Protein AF-A0A2E1ESQ3-F1 (afdb_monomer_lite)

Secondary structure (DSSP, 8-state):
--STT-EEEESS-SSHHHHHHHHHHHHTT-EEEEEES-HHHHHT--SSEEEE--SS-HHHHHHHHHHHHS-TTSTTTT----EEEEETTTEEEEEEPPSSTTSPPEEEEEETTT--EEES------GGG--EEEEEE-SEEEEEEEEEEEEEE-SS-EEEEEEEEEEEEEEEEEEEEEEETT-GGG-EEEEEEEEEEEEEEEEEEEETTT-PPEE-SEEEEEEEEEEEEEPPHHHHTSHHHHHHHHHHT--SSEEEEEEEEEEEEEEETTEEEEEEEEE-SSEEEEEEEEEEEEE-SS-EEEEEEEEEEEEEEE-HHHHHHHHHHT-

Sequence (327 aa):
MHLKDKKVFITAAGQGIGRAIAERFVREGALVTATDINPDTLSTLKGSSNRILDVTDKKSLEDLISKKYINLSAYPFNNNRLSFSISSYGKIKVAAPSRSKSKSSQVIYYDTKTKDISGDYISKSDIDTIDWKYSINAQEISQTFSSDATLSYGHDSSSFKFLQKKGRFKISGISLEAIPESNINDLAQFRLNDLVLETSNINLFGFIKDSIPKIDHGRGHFSLRNLEVNIPTSLSSDIEINYFLEQLGIWNGVLKIRLIDFEINLLSSRLGEIRVRIQTPFLSISLDGDISLAQNSKNSKIMFQQTDVKIKPISLGVGTMIRKWEK

Radius of gyration: 28.56 Å; chains: 1; bounding box: 62×55×72 Å

Foldseek 3Di:
DQAAAAEEEFEPCLDDPSVVVQQVNLVVRYAYQYEYCDPVSQVPRPSYNYDYDDPVPPVRVCVVCCPPVPPCCDPPNVQPDQDWDADPQQKIKTFADDPDPPDDTWIWIARPPVRDIDTRDDPPPPPVPFDKDKDKDWPDWDKDWDKDKDWADDPVWIKIKIWTAKIKTKTAWIKIWIDTPVPPLFIWIWTWGMWMKIKHGWIWMDIPPQFDTQTFWMKIKIKTAWTKTAHGPVRCVDPVNVVVCVLQVNPRRIWIWGMWIWIWTRPTSFKTWIWTWTDGPAKIKIKTFMWTWDGDRHDIDIDTDPIDIDIPDHHPSRVVVVVVVVD

pLDDT: mean 80.76, std 15.09, range [41.41, 98.44]

Structure (mmCIF, N/CA/C/O backbone):
data_AF-A0A2E1ESQ3-F1
#
_entry.id   AF-A0A2E1ESQ3-F1
#
loop_
_atom_site.group_PDB
_atom_site.id
_atom_site.type_symbol
_atom_site.label_atom_id
_atom_site.label_alt_id
_atom_site.label_comp_id
_atom_site.label_asym_id
_atom_site.label_entity_id
_atom_site.label_seq_id
_atom_site.pdbx_PDB_ins_code
_atom_site.Cartn_x
_atom_site.Cartn_y
_atom_site.Cartn_z
_atom_site.occupancy
_atom_site.B_iso_or_equiv
_atom_site.auth_seq_id
_atom_site.auth_comp_id
_atom_site.auth_asym_id
_atom_site.auth_atom_id
_atom_site.pdbx_PDB_model_num
ATOM 1 N N . MET A 1 1 ? -24.708 11.959 -24.628 1.00 56.81 1 MET A N 1
ATOM 2 C CA . MET A 1 1 ? -24.099 12.773 -23.554 1.00 56.81 1 MET A CA 1
ATOM 3 C C . MET A 1 1 ? -23.348 11.847 -22.620 1.00 56.81 1 MET A C 1
ATOM 5 O O . MET A 1 1 ? -23.988 11.106 -21.882 1.00 56.81 1 MET A O 1
ATOM 9 N N . HIS A 1 2 ? -22.017 11.840 -22.694 1.00 74.31 2 HIS A N 1
ATOM 10 C CA . HIS A 1 2 ? -21.186 10.911 -21.916 1.00 74.31 2 HIS A CA 1
ATOM 11 C C . HIS A 1 2 ? -20.808 11.429 -20.517 1.00 74.31 2 HIS A C 1
ATOM 13 O O . HIS A 1 2 ? -20.347 10.646 -19.690 1.00 74.31 2 HIS A O 1
ATOM 19 N N . LEU A 1 3 ? -21.012 12.721 -20.228 1.00 82.69 3 LEU A N 1
ATOM 20 C CA . LEU A 1 3 ? -20.547 13.372 -18.993 1.00 82.69 3 LEU A CA 1
ATOM 21 C C . LEU A 1 3 ? -21.669 14.044 -18.192 1.00 82.69 3 LEU A C 1
ATOM 23 O O . LEU A 1 3 ? -21.408 14.955 -17.405 1.00 82.69 3 LEU A O 1
ATOM 27 N N . LYS A 1 4 ? -22.910 13.583 -18.370 1.00 87.50 4 LYS A N 1
ATOM 28 C CA . LYS A 1 4 ? -24.080 14.134 -17.681 1.00 87.50 4 LYS A CA 1
ATOM 29 C C . LYS A 1 4 ? -23.857 14.186 -16.160 1.00 87.50 4 LYS A C 1
ATOM 31 O O . LYS A 1 4 ? -23.440 13.196 -15.558 1.00 87.50 4 LYS A O 1
ATOM 36 N N . ASP A 1 5 ? -24.090 15.360 -15.571 1.00 81.31 5 ASP A N 1
ATOM 37 C CA . ASP A 1 5 ? -23.980 15.665 -14.133 1.00 81.31 5 ASP A CA 1
ATOM 38 C C . ASP A 1 5 ? -22.570 15.506 -13.523 1.00 81.31 5 ASP A C 1
ATOM 40 O O . ASP A 1 5 ? -22.374 15.658 -12.312 1.00 81.31 5 ASP A O 1
ATOM 44 N N . LYS A 1 6 ? -21.541 15.252 -14.343 1.00 79.56 6 LYS A N 1
ATOM 45 C CA . LYS A 1 6 ? -20.153 15.189 -13.870 1.00 79.56 6 LYS A CA 1
ATOM 46 C C . LYS A 1 6 ? -19.603 16.599 -13.681 1.00 79.56 6 LYS A C 1
ATOM 48 O O . LYS A 1 6 ? -19.672 17.437 -14.576 1.00 79.56 6 LYS A O 1
ATOM 53 N N . LYS A 1 7 ? -19.039 16.869 -12.503 1.00 86.00 7 LYS A N 1
ATOM 54 C CA . LYS A 1 7 ? -18.419 18.159 -12.171 1.00 86.00 7 LYS A CA 1
ATOM 55 C C . LYS A 1 7 ? -16.994 18.201 -12.698 1.00 86.00 7 LYS A C 1
ATOM 57 O O . LYS A 1 7 ? -16.181 17.356 -12.335 1.00 86.00 7 LYS A O 1
ATOM 62 N N . VAL A 1 8 ? -16.687 19.209 -13.504 1.00 83.31 8 VAL A N 1
ATOM 63 C CA . VAL A 1 8 ? -15.384 19.336 -14.165 1.00 83.31 8 VAL A CA 1
ATOM 64 C C . VAL A 1 8 ? -14.815 20.720 -13.881 1.00 83.31 8 VAL A C 1
ATOM 66 O O . VAL A 1 8 ? -15.553 21.703 -13.801 1.00 83.31 8 VAL A O 1
ATOM 69 N N . PHE A 1 9 ? -13.515 20.785 -13.625 1.00 88.69 9 PHE A N 1
ATOM 70 C CA . PHE A 1 9 ? -12.784 22.014 -13.338 1.00 88.69 9 PHE A CA 1
ATOM 71 C C . PHE A 1 9 ? -11.661 22.145 -14.356 1.00 88.69 9 PHE A C 1
ATOM 73 O O . PHE A 1 9 ? -10.902 21.198 -14.550 1.00 88.69 9 PHE A O 1
ATOM 80 N N . ILE A 1 10 ? -11.614 23.280 -15.046 1.00 87.81 10 ILE A N 1
ATOM 81 C CA . ILE A 1 10 ? -10.715 23.506 -16.175 1.00 87.81 10 ILE A CA 1
ATOM 82 C C . ILE A 1 10 ? -10.024 24.840 -15.956 1.00 87.81 10 ILE A C 1
ATOM 84 O O . ILE A 1 10 ? -10.693 25.865 -15.842 1.00 87.81 10 ILE A O 1
ATOM 88 N N . THR A 1 11 ? -8.697 24.804 -15.910 1.00 90.12 11 THR A N 1
ATOM 89 C CA . THR A 1 11 ? -7.834 25.983 -15.849 1.00 90.12 11 THR A CA 1
ATOM 90 C C . THR A 1 11 ? -7.443 26.442 -17.254 1.00 90.12 11 THR A C 1
ATOM 92 O O . THR A 1 11 ? -7.554 25.676 -18.214 1.00 90.12 11 THR A O 1
ATOM 95 N N . ALA A 1 12 ? -6.995 27.695 -17.379 1.00 89.75 12 ALA A N 1
ATOM 96 C CA . ALA A 1 12 ? -6.658 28.333 -18.656 1.00 89.75 12 ALA A CA 1
ATOM 97 C C . ALA A 1 12 ? -7.787 28.218 -19.708 1.00 89.75 12 ALA A C 1
ATOM 99 O O . ALA A 1 12 ? -7.562 27.902 -20.878 1.00 89.75 12 ALA A O 1
ATOM 100 N N . ALA A 1 13 ? -9.036 28.393 -19.268 1.00 93.25 13 ALA A N 1
ATOM 101 C CA . ALA A 1 13 ? -10.226 28.142 -20.074 1.00 93.25 13 ALA A CA 1
ATOM 102 C C . ALA A 1 13 ? -10.680 29.338 -20.932 1.00 93.25 13 ALA A C 1
ATOM 104 O O . ALA A 1 13 ? -11.660 29.221 -21.669 1.00 93.25 13 ALA A O 1
ATOM 105 N N . GLY A 1 14 ? -9.998 30.483 -20.855 1.00 87.94 14 GLY A N 1
ATOM 106 C CA . GLY A 1 14 ? -10.348 31.687 -21.608 1.00 87.94 14 GLY A CA 1
ATOM 107 C C . GLY A 1 14 ? -10.072 31.552 -23.106 1.00 87.94 14 GLY A C 1
ATOM 108 O O . GLY A 1 14 ? -10.816 32.090 -23.931 1.00 87.94 14 GLY A O 1
ATOM 109 N N . GLN A 1 15 ? -9.048 30.780 -23.484 1.00 89.56 15 GLN A N 1
ATOM 110 C CA . GLN A 1 15 ? -8.618 30.642 -24.878 1.00 89.56 15 GLN A CA 1
ATOM 111 C C . GLN A 1 15 ? -7.934 29.303 -25.192 1.00 89.56 15 GLN A C 1
ATOM 113 O O . GLN A 1 15 ? -7.576 28.527 -24.307 1.00 89.56 15 GLN A O 1
ATOM 118 N N . GLY A 1 16 ? -7.758 29.029 -26.487 1.00 91.12 16 GLY A N 1
ATOM 119 C CA . GLY A 1 16 ? -6.994 27.883 -26.977 1.00 91.12 16 GLY A CA 1
ATOM 120 C C . GLY A 1 16 ? -7.536 26.529 -26.510 1.00 91.12 16 GLY A C 1
ATOM 121 O O . GLY A 1 16 ? -8.737 26.261 -26.573 1.00 91.12 16 GLY A O 1
ATOM 122 N N . ILE A 1 17 ? -6.628 25.660 -26.060 1.00 86.19 17 ILE A N 1
ATOM 123 C CA . ILE A 1 17 ? -6.935 24.264 -25.719 1.00 86.19 17 ILE A CA 1
ATOM 124 C C . ILE A 1 17 ? -7.883 24.177 -24.519 1.00 86.19 17 ILE A C 1
ATOM 126 O O . ILE A 1 17 ? -8.869 23.444 -24.581 1.00 86.19 17 ILE A O 1
ATOM 130 N N . GLY A 1 18 ? -7.630 24.940 -23.450 1.00 86.88 18 GLY A N 1
ATOM 131 C CA . GLY A 1 18 ? -8.476 24.914 -22.254 1.00 86.88 18 GLY A CA 1
ATOM 132 C C . GLY A 1 18 ? -9.917 25.316 -22.569 1.00 86.88 18 GLY A C 1
ATOM 133 O O . GLY A 1 18 ? -10.858 24.653 -22.128 1.00 86.88 18 GLY A O 1
ATOM 134 N N . ARG A 1 19 ? -10.101 26.321 -23.435 1.00 92.50 19 ARG A N 1
ATOM 135 C CA . ARG A 1 19 ? -11.425 26.725 -23.920 1.00 92.50 19 ARG A CA 1
ATOM 136 C C . ARG A 1 19 ? -12.115 25.631 -24.732 1.00 92.50 19 ARG A C 1
ATOM 138 O O . ARG A 1 19 ? -13.269 25.308 -24.461 1.00 92.50 19 ARG A O 1
ATOM 145 N N . ALA A 1 20 ? -11.417 25.033 -25.698 1.00 92.44 20 ALA A N 1
ATOM 146 C CA . ALA A 1 20 ? -11.980 23.976 -26.540 1.00 92.44 20 ALA A CA 1
ATOM 147 C C . ALA A 1 20 ? -12.436 22.761 -25.711 1.00 92.44 20 ALA A C 1
ATOM 149 O O . ALA A 1 20 ? -13.491 22.177 -25.974 1.00 92.44 20 ALA A O 1
ATOM 150 N N . ILE A 1 21 ? -11.671 22.414 -24.671 1.00 91.31 21 ILE A N 1
ATOM 151 C CA . ILE A 1 21 ? -12.035 21.369 -23.710 1.00 91.31 21 ILE A CA 1
ATOM 152 C C . ILE A 1 21 ? -13.275 21.798 -22.921 1.00 91.31 21 ILE A C 1
ATOM 154 O O . ILE A 1 21 ? -14.231 21.030 -22.841 1.00 91.31 21 ILE A O 1
ATOM 158 N N . ALA A 1 22 ? -13.314 23.021 -22.392 1.00 92.75 22 ALA A N 1
ATOM 159 C CA . ALA A 1 22 ? -14.462 23.502 -21.631 1.00 92.75 22 ALA A CA 1
ATOM 160 C C . ALA A 1 22 ? -15.758 23.480 -22.450 1.00 92.75 22 ALA A C 1
ATOM 162 O O . ALA A 1 22 ? -16.756 22.914 -22.003 1.00 92.75 22 ALA A O 1
ATOM 163 N N . GLU A 1 23 ? -15.724 23.980 -23.684 1.00 94.12 23 GLU A N 1
ATOM 164 C CA . GLU A 1 23 ? -16.867 23.940 -24.598 1.00 94.12 23 GLU A CA 1
ATOM 165 C C . GLU A 1 23 ? -17.309 22.508 -24.906 1.00 94.12 23 GLU A C 1
ATOM 167 O O . GLU A 1 23 ? -18.507 22.213 -24.916 1.00 94.12 23 GLU A O 1
ATOM 172 N N . ARG A 1 24 ? -16.360 21.591 -25.135 1.00 93.12 24 ARG A N 1
ATOM 173 C CA . ARG A 1 24 ? -16.693 20.191 -25.409 1.00 93.12 24 ARG A CA 1
ATOM 174 C C . ARG A 1 24 ? -17.358 19.530 -24.207 1.00 93.12 24 ARG A C 1
ATOM 176 O O . ARG A 1 24 ? -18.347 18.826 -24.376 1.00 93.12 24 ARG A O 1
ATOM 183 N N . PHE A 1 25 ? -16.857 19.775 -23.004 1.00 90.88 25 PHE A N 1
ATOM 184 C CA . PHE A 1 25 ? -17.396 19.191 -21.781 1.00 90.88 25 PHE A CA 1
ATOM 185 C C . PHE A 1 25 ? -18.789 19.731 -21.439 1.00 90.88 25 PHE A C 1
ATOM 187 O O . PHE A 1 25 ? -19.654 18.954 -21.031 1.00 90.88 25 PHE A O 1
ATOM 194 N N . VAL A 1 26 ? -19.045 21.020 -21.692 1.00 93.38 26 VAL A N 1
ATOM 195 C CA . VAL A 1 26 ? -20.396 21.600 -21.612 1.00 93.38 26 VAL A CA 1
ATOM 196 C C . VAL A 1 26 ? -21.347 20.885 -22.580 1.00 93.38 26 VAL A C 1
ATOM 198 O O . VAL A 1 26 ? -22.424 20.454 -22.171 1.00 93.38 26 VAL A O 1
ATOM 201 N N . ARG A 1 27 ? -20.941 20.670 -23.843 1.00 93.19 27 ARG A N 1
ATOM 202 C CA . ARG A 1 27 ? -21.763 19.947 -24.842 1.00 93.19 27 ARG A CA 1
ATOM 203 C C . ARG A 1 27 ? -22.053 18.495 -24.443 1.00 93.19 27 ARG A C 1
ATOM 205 O O . ARG A 1 27 ? -23.114 17.972 -24.769 1.00 93.19 27 ARG A O 1
ATOM 212 N N . GLU A 1 28 ? -21.140 17.849 -23.722 1.00 91.69 28 GLU A N 1
ATOM 213 C CA . GLU A 1 28 ? -21.312 16.476 -23.223 1.00 91.69 28 GLU A CA 1
ATOM 214 C C . GLU A 1 28 ? -22.178 16.375 -21.950 1.00 91.69 28 GLU A C 1
ATOM 216 O O . GLU A 1 28 ? -22.453 15.259 -21.493 1.00 91.69 28 GLU A O 1
ATOM 221 N N . GLY A 1 29 ? -22.646 17.508 -21.408 1.00 87.31 29 GLY A N 1
ATOM 222 C CA . GLY A 1 29 ? -23.565 17.583 -20.266 1.00 87.31 29 GLY A CA 1
ATOM 223 C C . GLY A 1 29 ? -22.888 17.718 -18.901 1.00 87.31 29 GLY A C 1
ATOM 224 O O . GLY A 1 29 ? -23.537 17.493 -17.879 1.00 87.31 29 GLY A O 1
ATOM 225 N N . ALA A 1 30 ? -21.596 18.054 -18.871 1.00 89.88 30 ALA A N 1
ATOM 226 C CA . ALA A 1 30 ? -20.855 18.248 -17.631 1.00 89.88 30 ALA A CA 1
ATOM 227 C C . ALA A 1 30 ? -21.166 19.603 -16.975 1.00 89.88 30 ALA A C 1
ATOM 229 O O . ALA A 1 30 ? -21.387 20.615 -17.640 1.00 89.88 30 ALA A O 1
ATOM 230 N N . LEU A 1 31 ? -21.071 19.643 -15.647 1.00 90.69 31 LEU A N 1
ATOM 231 C CA . LEU A 1 31 ? -21.099 20.867 -14.848 1.00 90.69 31 LEU A CA 1
ATOM 232 C C . LEU A 1 31 ? -19.683 21.463 -14.791 1.00 90.69 31 LEU A C 1
ATOM 234 O O . LEU A 1 31 ? -18.901 21.188 -13.870 1.00 90.69 31 LEU A O 1
ATOM 238 N N . VAL A 1 32 ? -19.333 22.246 -15.811 1.00 91.00 32 VAL A N 1
ATOM 239 C CA . VAL A 1 32 ? -17.990 22.819 -15.986 1.00 91.00 32 VAL A CA 1
ATOM 240 C C . VAL A 1 32 ? -17.815 24.085 -15.145 1.00 91.00 32 VAL A C 1
ATOM 242 O O . VAL A 1 32 ? -18.637 24.991 -15.215 1.00 91.00 32 VAL A O 1
ATOM 245 N N . THR A 1 33 ? -16.719 24.184 -14.386 1.00 91.56 33 THR A N 1
ATOM 246 C CA . THR A 1 33 ? -16.166 25.470 -13.926 1.00 91.56 33 THR A CA 1
ATOM 247 C C . THR A 1 33 ? -14.912 25.750 -14.714 1.00 91.56 33 THR A C 1
ATOM 249 O O . THR A 1 33 ? -13.980 24.949 -14.693 1.00 91.56 33 THR A O 1
ATOM 252 N N . ALA A 1 34 ? -14.929 26.877 -15.400 1.00 91.38 34 ALA A N 1
ATOM 253 C CA . ALA A 1 34 ? -13.868 27.342 -16.260 1.00 91.38 34 ALA A CA 1
ATOM 254 C C . ALA A 1 34 ? -13.152 28.489 -15.551 1.00 91.38 34 ALA A C 1
ATOM 256 O O . ALA A 1 34 ? -13.807 29.415 -15.063 1.00 91.38 34 ALA A O 1
ATOM 257 N N . THR A 1 35 ? -11.828 28.409 -15.466 1.00 92.56 35 THR A N 1
ATOM 258 C CA . THR A 1 35 ? -11.015 29.430 -14.818 1.00 92.56 35 THR A CA 1
ATOM 259 C C . THR A 1 35 ? -9.896 29.922 -15.709 1.00 92.56 35 THR A C 1
ATOM 261 O O . THR A 1 35 ? -9.293 29.148 -16.450 1.00 92.56 35 THR A O 1
ATOM 264 N N . ASP A 1 36 ? -9.609 31.213 -15.627 1.00 89.56 36 ASP A N 1
ATOM 265 C CA . ASP A 1 36 ? -8.523 31.869 -16.350 1.00 89.56 36 ASP A CA 1
ATOM 266 C C . ASP A 1 36 ? -8.109 33.139 -15.600 1.00 89.56 36 ASP A C 1
ATOM 268 O O . ASP A 1 36 ? -8.880 33.653 -14.785 1.00 89.56 36 ASP A O 1
ATOM 272 N N . ILE A 1 37 ? -6.915 33.650 -15.878 1.00 91.50 37 ILE A N 1
ATOM 273 C CA . ILE A 1 37 ? -6.465 34.938 -15.352 1.00 91.50 37 ILE A CA 1
ATOM 274 C C . ILE A 1 37 ? -7.116 36.100 -16.114 1.00 91.50 37 ILE A C 1
ATOM 276 O O . ILE A 1 37 ? -7.316 37.168 -15.543 1.00 91.50 37 ILE A O 1
ATOM 280 N N . ASN A 1 38 ? -7.485 35.889 -17.386 1.00 89.88 38 ASN A N 1
ATOM 281 C CA . ASN A 1 38 ? -8.099 36.913 -18.223 1.00 89.88 38 ASN A CA 1
ATOM 282 C C . ASN A 1 38 ? -9.645 36.843 -18.164 1.00 89.88 38 ASN A C 1
ATOM 284 O O . ASN A 1 38 ? -10.243 35.908 -18.711 1.00 89.88 38 ASN A O 1
ATOM 288 N N . PRO A 1 39 ? -10.319 37.823 -17.531 1.00 88.19 39 PRO A N 1
ATOM 289 C CA . PRO A 1 39 ? -11.776 37.829 -17.408 1.00 88.19 39 PRO A CA 1
ATOM 290 C C . PRO A 1 39 ? -12.499 38.021 -18.742 1.00 88.19 39 PRO A C 1
ATOM 292 O O . PRO A 1 39 ? -13.576 37.452 -18.936 1.00 88.19 39 PRO A O 1
ATOM 295 N N . ASP A 1 40 ? -11.917 38.783 -19.667 1.00 89.38 40 ASP A N 1
ATOM 296 C CA . ASP A 1 40 ? -12.576 39.167 -20.915 1.00 89.38 40 ASP A CA 1
ATOM 297 C C . ASP A 1 40 ? -12.742 37.954 -21.824 1.00 89.38 40 ASP A C 1
ATOM 299 O O . ASP A 1 40 ? -13.838 37.668 -22.311 1.00 89.38 40 ASP A O 1
ATOM 303 N N . THR A 1 41 ? -11.680 37.163 -21.981 1.00 88.81 41 THR A N 1
ATOM 304 C CA . THR A 1 41 ? -11.717 35.946 -22.800 1.00 88.81 41 THR A CA 1
ATOM 305 C C . THR A 1 41 ? -12.609 34.880 -22.169 1.00 88.81 41 THR A C 1
ATOM 307 O O . THR A 1 41 ? -13.395 34.239 -22.872 1.00 88.81 41 THR A O 1
ATOM 310 N N . LEU A 1 42 ? -12.572 34.745 -20.842 1.00 89.19 42 LEU A N 1
ATOM 311 C CA . LEU A 1 42 ? -13.378 33.786 -20.094 1.00 89.19 42 LEU A CA 1
ATOM 312 C C . LEU A 1 42 ? -14.879 34.115 -20.125 1.00 89.19 42 LEU A C 1
ATOM 314 O O . LEU A 1 42 ? -15.699 33.205 -20.227 1.00 89.19 42 LEU A O 1
ATOM 318 N N . SER A 1 43 ? -15.255 35.397 -20.089 1.00 88.44 43 SER A N 1
ATOM 319 C CA . SER A 1 43 ? -16.660 35.841 -20.098 1.00 88.44 43 SER A CA 1
ATOM 320 C C . SER A 1 43 ? -17.444 35.362 -21.327 1.00 88.44 43 SER A C 1
ATOM 322 O O . SER A 1 43 ? -18.653 35.142 -21.264 1.00 88.44 43 SER A O 1
ATOM 324 N N . THR A 1 44 ? -16.744 35.137 -22.440 1.00 89.50 44 THR A N 1
ATOM 325 C CA . THR A 1 44 ? -17.342 34.701 -23.707 1.00 89.50 44 THR A CA 1
ATOM 326 C C . THR A 1 44 ? -17.669 33.200 -23.753 1.00 89.50 44 THR A C 1
ATOM 328 O O . THR A 1 44 ? -18.322 32.748 -24.696 1.00 89.50 44 THR A O 1
ATOM 331 N N . LEU A 1 45 ? -17.245 32.414 -22.756 1.00 89.81 45 LEU A N 1
ATOM 332 C CA . LEU A 1 45 ? -17.542 30.985 -22.647 1.00 89.81 45 LEU A CA 1
ATOM 333 C C . LEU A 1 45 ? -18.919 30.765 -21.995 1.00 89.81 45 LEU A C 1
ATOM 335 O O . LEU A 1 45 ? -19.136 31.126 -20.838 1.00 89.81 45 LEU A O 1
ATOM 339 N N . LYS A 1 46 ? -19.858 30.161 -22.736 1.00 88.44 46 LYS A N 1
ATOM 340 C CA . LYS A 1 46 ? -21.250 29.939 -22.299 1.00 88.44 46 LYS A CA 1
ATOM 341 C C . LYS A 1 46 ? -21.476 28.513 -21.788 1.00 88.44 46 LYS A C 1
ATOM 343 O O . LYS A 1 46 ? -20.876 27.565 -22.282 1.00 88.44 46 LYS A O 1
ATOM 348 N N . GLY A 1 47 ? -22.408 28.362 -20.844 1.00 85.38 47 GLY A N 1
ATOM 349 C CA . GLY A 1 47 ? -22.789 27.061 -20.278 1.00 85.38 47 GLY A CA 1
ATOM 350 C C . GLY A 1 47 ? -21.846 26.542 -19.187 1.00 85.38 47 GLY A C 1
ATOM 351 O O . GLY A 1 47 ? -21.958 25.385 -18.789 1.00 85.38 47 GLY A O 1
ATOM 352 N N . SER A 1 48 ? -20.947 27.392 -18.681 1.00 87.62 48 SER A N 1
ATOM 353 C CA . SER A 1 48 ? -19.999 27.077 -17.611 1.00 87.62 48 SER A CA 1
ATOM 354 C C . SER A 1 48 ? -20.030 28.074 -16.445 1.00 87.62 48 SER A C 1
ATOM 356 O O . SER A 1 48 ? -20.344 29.254 -16.571 1.00 87.62 48 SER A O 1
ATOM 358 N N . SER A 1 49 ? -19.650 27.550 -15.283 1.00 89.50 49 SER A N 1
ATOM 359 C CA . SER A 1 49 ? -19.122 28.205 -14.088 1.00 89.50 49 SER A CA 1
ATOM 360 C C . SER A 1 49 ? -17.885 29.082 -14.306 1.00 89.50 49 SER A C 1
ATOM 362 O O . SER A 1 49 ? -16.806 28.596 -13.986 1.00 89.50 49 SER A O 1
ATOM 364 N N . ASN A 1 50 ? -17.967 30.309 -14.819 1.00 90.44 50 ASN A N 1
ATOM 365 C CA . ASN A 1 50 ? -16.757 31.114 -15.076 1.00 90.44 50 ASN A CA 1
ATOM 366 C C . ASN A 1 50 ? -16.221 31.778 -13.794 1.00 90.44 50 ASN A C 1
ATOM 368 O O . ASN A 1 50 ? -16.992 32.399 -13.060 1.00 90.44 50 ASN A O 1
ATOM 372 N N . ARG A 1 51 ? -14.917 31.647 -13.506 1.00 88.12 51 ARG A N 1
ATOM 373 C CA . ARG A 1 51 ? -14.248 32.301 -12.364 1.00 88.12 51 ARG A CA 1
ATOM 374 C C . ARG A 1 51 ? -12.821 32.731 -12.697 1.00 88.12 51 ARG A C 1
ATOM 376 O O . ARG A 1 51 ? -12.066 31.949 -13.257 1.00 88.12 51 ARG A O 1
ATOM 383 N N . ILE A 1 52 ? -12.439 33.936 -12.290 1.00 88.94 52 ILE A N 1
ATOM 384 C CA . ILE A 1 52 ? -11.061 34.416 -12.445 1.00 88.94 52 ILE A CA 1
ATOM 385 C C . ILE A 1 52 ? -10.164 33.660 -11.461 1.00 88.94 52 ILE A C 1
ATOM 387 O O . ILE A 1 52 ? -10.519 33.529 -10.287 1.00 88.94 52 ILE A O 1
ATOM 391 N N . LEU A 1 53 ? -9.035 33.142 -11.938 1.00 87.81 53 LEU A N 1
ATOM 392 C CA . LEU A 1 53 ? -8.052 32.453 -11.110 1.00 87.81 53 LEU A CA 1
ATOM 393 C C . LEU A 1 53 ? -6.660 32.545 -11.732 1.00 87.81 53 LEU A C 1
ATOM 395 O O . LEU A 1 53 ? -6.461 32.105 -12.865 1.00 87.81 53 LEU A O 1
ATOM 399 N N . ASP A 1 54 ? -5.694 33.008 -10.943 1.00 87.19 54 ASP A N 1
ATOM 400 C CA . ASP A 1 54 ? -4.283 32.739 -11.195 1.00 87.19 54 ASP A CA 1
ATOM 401 C C . ASP A 1 54 ? -3.916 31.392 -10.558 1.00 87.19 54 ASP A C 1
ATOM 403 O O . ASP A 1 54 ? -4.089 31.184 -9.358 1.00 87.19 54 ASP A O 1
ATOM 407 N N . VAL A 1 55 ? -3.440 30.453 -11.373 1.00 85.12 55 VAL A N 1
ATOM 408 C CA . VAL A 1 55 ? -3.056 29.107 -10.919 1.00 85.12 55 VAL A CA 1
ATOM 409 C C . VAL A 1 55 ? -1.697 29.077 -10.221 1.00 85.12 55 VAL A C 1
ATOM 411 O O . VAL A 1 55 ? -1.366 28.068 -9.601 1.00 85.12 55 VAL A O 1
ATOM 414 N N . THR A 1 56 ? -0.911 30.152 -10.324 1.00 85.00 56 THR A N 1
ATOM 415 C CA . THR A 1 56 ? 0.372 30.288 -9.627 1.00 85.00 56 THR A CA 1
ATOM 416 C C . THR A 1 56 ? 0.194 30.747 -8.175 1.00 85.00 56 THR A C 1
ATOM 418 O O . THR A 1 56 ? 1.034 30.433 -7.329 1.00 85.00 56 THR A O 1
ATOM 421 N N . ASP A 1 57 ? -0.936 31.385 -7.841 1.00 86.44 57 ASP A N 1
ATOM 422 C CA . ASP A 1 57 ? -1.337 31.646 -6.457 1.00 86.44 57 ASP A CA 1
ATOM 423 C C . ASP A 1 57 ? -1.966 30.393 -5.829 1.00 86.44 57 ASP A C 1
ATOM 425 O O . ASP A 1 57 ? -3.172 30.128 -5.908 1.00 86.44 57 ASP A O 1
ATOM 429 N N . LYS A 1 58 ? -1.110 29.624 -5.152 1.00 77.25 58 LYS A N 1
ATOM 430 C CA . LYS A 1 58 ? -1.477 28.392 -4.450 1.00 77.25 58 LYS A CA 1
ATOM 431 C C . LYS A 1 58 ? -2.644 28.585 -3.472 1.00 77.25 58 LYS A C 1
ATOM 433 O O . LYS A 1 58 ? -3.504 27.712 -3.395 1.00 77.25 58 LYS A O 1
ATOM 438 N N . LYS A 1 59 ? -2.715 29.720 -2.765 1.00 74.38 59 LYS A N 1
ATOM 439 C CA . LYS A 1 59 ? -3.759 29.971 -1.761 1.00 74.38 59 LYS A CA 1
ATOM 440 C C . LYS A 1 59 ? -5.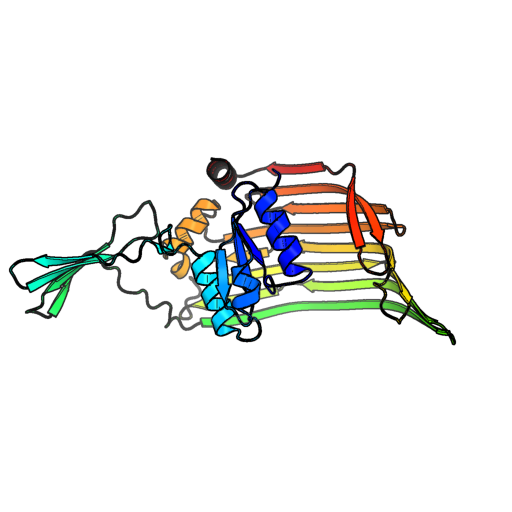117 30.185 -2.426 1.00 74.38 59 LYS A C 1
ATOM 442 O O . LYS A 1 59 ? -6.108 29.590 -2.010 1.00 74.38 59 LYS A O 1
ATOM 447 N N . SER A 1 60 ? -5.153 30.976 -3.497 1.00 75.19 60 SER A N 1
ATOM 448 C CA . SER A 1 60 ? -6.374 31.211 -4.278 1.00 75.19 60 SER A CA 1
ATOM 449 C C . SER A 1 60 ? -6.868 29.942 -4.986 1.00 75.19 60 SER A C 1
ATOM 451 O O . SER A 1 60 ? -8.077 29.701 -5.044 1.00 75.19 60 SER A O 1
ATOM 453 N N . LEU A 1 61 ? -5.954 29.094 -5.474 1.00 76.75 61 LEU A N 1
ATOM 454 C CA . LEU A 1 61 ? -6.281 27.796 -6.075 1.00 76.75 61 LEU A CA 1
ATOM 455 C C . LEU A 1 61 ? -6.884 26.823 -5.046 1.00 76.75 61 LEU A C 1
ATOM 457 O O . LEU A 1 61 ? -7.933 26.226 -5.306 1.00 76.75 61 LEU A O 1
ATOM 461 N N . GLU A 1 62 ? -6.264 26.688 -3.871 1.00 74.69 62 GLU A N 1
ATOM 462 C CA . GLU A 1 62 ? -6.743 25.824 -2.782 1.00 74.69 62 GLU A CA 1
ATOM 463 C C . GLU A 1 62 ? -8.111 26.278 -2.240 1.00 74.69 62 GLU A C 1
ATOM 465 O O . GLU A 1 62 ? -9.017 25.453 -2.071 1.00 74.69 62 GLU A O 1
ATOM 470 N N . ASP A 1 63 ? -8.321 27.585 -2.059 1.00 76.38 63 ASP A N 1
ATOM 471 C CA . ASP A 1 63 ? -9.604 28.166 -1.641 1.00 76.38 63 ASP A CA 1
ATOM 472 C C . ASP A 1 63 ? -10.727 27.908 -2.658 1.00 76.38 63 ASP A C 1
ATOM 474 O O . ASP A 1 63 ? -11.883 27.666 -2.294 1.00 76.38 63 ASP A O 1
ATOM 478 N N . LEU A 1 64 ? -10.411 27.957 -3.953 1.00 74.50 64 LEU A N 1
ATOM 479 C CA . LEU A 1 64 ? -11.396 27.750 -5.009 1.00 74.50 64 LEU A CA 1
ATOM 480 C C . LEU A 1 64 ? -11.788 26.274 -5.152 1.00 74.50 64 LEU A C 1
ATOM 482 O O . LEU A 1 64 ? -12.972 25.960 -5.327 1.00 74.50 64 LEU A O 1
ATOM 486 N N . ILE A 1 65 ? -10.800 25.377 -5.078 1.00 69.56 65 ILE A N 1
ATOM 487 C CA . ILE A 1 65 ? -11.003 23.927 -5.135 1.00 69.56 65 ILE A CA 1
ATOM 488 C C . ILE A 1 65 ? -11.788 23.474 -3.901 1.00 69.56 65 ILE A C 1
ATOM 490 O O . ILE A 1 65 ? -12.808 22.794 -4.046 1.00 69.56 65 ILE A O 1
ATOM 494 N N . SER A 1 66 ? -11.385 23.906 -2.702 1.00 64.12 66 SER A N 1
ATOM 495 C CA . SER A 1 66 ? -12.071 23.559 -1.453 1.00 64.12 66 SER A CA 1
ATOM 496 C C . SER A 1 66 ? -13.538 24.002 -1.472 1.00 64.12 66 SER A C 1
ATOM 498 O O . SER A 1 66 ? -14.419 23.161 -1.311 1.00 64.12 66 SER A O 1
ATOM 500 N N . LYS A 1 67 ? -13.846 25.263 -1.808 1.00 67.00 67 LYS A N 1
ATOM 501 C CA . LYS A 1 67 ? -15.233 25.776 -1.866 1.00 67.00 67 LYS A CA 1
ATOM 502 C C . LYS A 1 67 ? -16.129 25.084 -2.903 1.00 67.00 67 LYS A C 1
ATOM 504 O O . LYS A 1 67 ? -17.351 25.128 -2.766 1.00 67.00 67 LYS A O 1
ATOM 509 N N . LYS A 1 68 ? -15.571 24.498 -3.973 1.00 64.88 68 LYS A N 1
ATOM 510 C CA . LYS A 1 68 ? -16.359 23.861 -5.051 1.00 64.88 68 LYS A CA 1
ATOM 511 C C . LYS A 1 68 ? -16.544 22.350 -4.849 1.00 64.88 68 LYS A C 1
ATOM 513 O O . LYS A 1 68 ? -17.604 21.815 -5.187 1.00 64.88 68 LYS A O 1
ATOM 518 N N . TYR A 1 69 ? -15.520 21.661 -4.346 1.00 52.97 69 TYR A N 1
ATOM 519 C CA . TYR A 1 69 ? -15.529 20.204 -4.175 1.00 52.97 69 TYR A CA 1
ATOM 520 C C . TYR A 1 69 ? -15.955 19.767 -2.775 1.00 52.97 69 TYR A C 1
ATOM 522 O O . TYR A 1 69 ? -16.514 18.680 -2.626 1.00 52.97 69 TYR A O 1
ATOM 530 N N . ILE A 1 70 ? -15.781 20.630 -1.775 1.00 46.41 70 ILE A N 1
ATOM 531 C CA . ILE A 1 70 ? -16.282 20.415 -0.424 1.00 46.41 70 ILE A CA 1
ATOM 532 C C . ILE A 1 70 ? -17.594 21.186 -0.303 1.00 46.41 70 ILE A C 1
ATOM 534 O O . ILE A 1 70 ? -17.620 22.409 -0.179 1.00 46.41 70 ILE A O 1
ATOM 538 N N . ASN A 1 71 ? -18.714 20.465 -0.361 1.00 56.44 71 ASN A N 1
ATOM 539 C CA . ASN A 1 71 ? -19.998 21.049 -0.002 1.00 56.44 71 ASN A CA 1
ATOM 540 C C . ASN A 1 71 ? -20.040 21.189 1.522 1.00 56.44 71 ASN A C 1
ATOM 542 O O . ASN A 1 71 ? -20.402 20.244 2.220 1.00 56.44 71 ASN A O 1
ATOM 546 N N . LEU A 1 72 ? -19.693 22.375 2.023 1.00 48.19 72 LEU A N 1
ATOM 547 C CA . LEU A 1 72 ? -19.789 22.706 3.447 1.00 48.19 72 LEU A CA 1
ATOM 548 C C . LEU A 1 72 ? -21.231 22.602 3.984 1.00 48.19 72 LEU A C 1
ATOM 550 O O . LEU A 1 72 ? -21.443 22.594 5.187 1.00 48.19 72 LEU A O 1
ATOM 554 N N . SER A 1 73 ? -22.232 22.499 3.107 1.00 52.81 73 SER A N 1
ATOM 555 C CA . SER A 1 73 ? -23.641 22.260 3.439 1.00 52.81 73 SER A CA 1
ATOM 556 C C . SER A 1 73 ? -24.086 20.796 3.272 1.00 52.81 73 SER A C 1
ATOM 558 O O . SER A 1 73 ? -25.244 20.486 3.554 1.00 52.81 73 SER A O 1
ATOM 560 N N . ALA A 1 74 ? -23.173 19.864 2.960 1.00 49.41 74 ALA A N 1
ATOM 561 C CA . ALA A 1 74 ? -23.382 18.414 3.065 1.00 49.41 74 ALA A CA 1
ATOM 562 C C . ALA A 1 74 ? -22.648 17.801 4.273 1.00 49.41 74 ALA A C 1
ATOM 564 O O . ALA A 1 74 ? -21.622 18.306 4.721 1.00 49.41 74 ALA A O 1
ATOM 565 N N . TYR A 1 75 ? -23.168 16.694 4.804 1.00 44.50 75 TYR A N 1
ATOM 566 C CA . TYR A 1 75 ? -22.528 15.933 5.883 1.00 44.50 75 TYR A CA 1
ATOM 567 C C . TYR A 1 75 ? -21.145 15.408 5.434 1.00 44.50 75 TYR A C 1
ATOM 569 O O . TYR A 1 75 ? -21.041 14.941 4.297 1.00 44.50 75 TYR A O 1
ATOM 577 N N . PRO A 1 76 ? -20.090 15.444 6.277 1.00 43.25 76 PRO A N 1
ATOM 578 C CA . PRO A 1 76 ? -20.068 15.879 7.682 1.00 43.25 76 PRO A CA 1
ATOM 579 C C . PRO A 1 76 ? -19.864 17.394 7.897 1.00 43.25 76 PRO A C 1
ATOM 581 O O . PRO A 1 76 ? -19.931 17.858 9.030 1.00 43.25 76 PRO A O 1
ATOM 584 N N . PHE A 1 77 ? -19.648 18.183 6.842 1.00 47.09 77 PHE A N 1
ATOM 585 C CA . PHE A 1 77 ? -19.294 19.607 6.937 1.00 47.09 77 PHE A CA 1
ATOM 586 C C . PHE A 1 77 ? -20.471 20.539 7.275 1.00 47.09 77 PHE A C 1
ATOM 588 O O . PHE A 1 77 ? -20.267 21.637 7.786 1.00 47.09 77 PHE A O 1
ATOM 595 N N . ASN A 1 78 ? -21.705 20.085 7.047 1.00 54.75 78 ASN A N 1
ATOM 596 C CA . ASN A 1 78 ? -22.933 20.822 7.372 1.00 54.75 78 ASN A CA 1
ATOM 597 C C . ASN A 1 78 ? -23.376 20.708 8.823 1.00 54.75 78 ASN A C 1
ATOM 599 O O . ASN A 1 78 ? -24.382 21.303 9.215 1.00 54.75 78 ASN A O 1
ATOM 603 N N . ASN A 1 79 ? -22.623 19.942 9.605 1.00 54.75 79 ASN A N 1
ATOM 604 C CA . ASN A 1 79 ? -22.886 19.712 11.006 1.00 54.75 79 ASN A CA 1
ATOM 605 C C . ASN A 1 79 ? -21.971 20.572 11.888 1.00 54.75 79 ASN A C 1
ATOM 607 O O . ASN A 1 79 ? -21.382 20.086 12.844 1.00 54.75 79 ASN A O 1
ATOM 611 N N . ASN A 1 80 ? -21.881 21.870 11.579 1.00 52.25 80 ASN A N 1
ATOM 612 C CA . ASN A 1 80 ? -21.304 22.886 12.468 1.00 52.25 80 ASN A CA 1
ATOM 613 C C . ASN A 1 80 ? -22.400 23.599 13.274 1.00 52.25 80 ASN A C 1
ATOM 615 O O . ASN A 1 80 ? -22.444 24.825 13.353 1.00 52.25 80 ASN A O 1
ATOM 619 N N . ARG A 1 81 ? -23.331 22.844 13.861 1.00 51.69 81 ARG A N 1
ATOM 620 C CA . ARG A 1 81 ? -24.391 23.422 14.692 1.00 51.69 81 ARG A CA 1
ATOM 621 C C . ARG A 1 81 ? -24.137 23.121 16.158 1.00 51.69 81 ARG A C 1
ATOM 623 O O . ARG A 1 81 ? -24.791 22.267 16.741 1.00 51.69 81 ARG A O 1
ATOM 630 N N . LEU A 1 82 ? -23.223 23.887 16.753 1.00 47.22 82 LEU A N 1
ATOM 631 C CA . LEU A 1 82 ? -23.403 24.266 18.151 1.00 47.22 82 LEU A CA 1
ATOM 632 C C . LEU A 1 82 ? -24.685 25.105 18.197 1.00 47.22 82 LEU A C 1
ATOM 634 O O . LEU A 1 82 ? -24.698 26.243 17.728 1.00 47.22 82 LEU A O 1
ATOM 638 N N . SER A 1 83 ? -25.793 24.527 18.657 1.00 52.97 83 SER A N 1
ATOM 639 C CA . SER A 1 83 ? -27.017 25.302 18.873 1.00 52.97 83 SER A CA 1
ATOM 640 C C . SER A 1 83 ? -27.011 25.834 20.295 1.00 52.97 83 SER A C 1
ATOM 642 O O . SER A 1 83 ? -26.966 25.043 21.239 1.00 52.97 83 SER A O 1
ATOM 644 N N . PHE A 1 84 ? -27.083 27.154 20.436 1.00 47.84 84 PHE A N 1
ATOM 645 C CA . PHE A 1 84 ? -27.170 27.828 21.723 1.00 47.84 84 PHE A CA 1
ATOM 646 C C . PHE A 1 84 ? -28.614 28.257 21.960 1.00 47.84 84 PHE A C 1
ATOM 648 O O . PHE A 1 84 ? -29.219 28.906 21.108 1.00 47.84 84 PHE A O 1
ATOM 655 N N . SER A 1 85 ? -29.166 27.922 23.119 1.00 59.19 85 SER A N 1
ATOM 656 C CA . SER A 1 85 ? -30.427 28.495 23.585 1.00 59.19 85 SER A CA 1
ATOM 657 C C . SER A 1 85 ? -30.237 29.054 24.986 1.00 59.19 85 SER A C 1
ATOM 659 O O . SER A 1 85 ? -29.779 28.341 25.881 1.00 59.19 85 SER A O 1
ATOM 661 N N . ILE A 1 86 ? -30.600 30.320 25.172 1.00 51.81 86 ILE A N 1
ATOM 662 C CA . ILE A 1 86 ? -30.617 30.978 26.477 1.00 51.81 86 ILE A CA 1
ATOM 663 C C . ILE A 1 86 ? -31.996 30.751 27.090 1.00 51.81 86 ILE A C 1
ATOM 665 O O . ILE A 1 86 ? -33.011 31.090 26.487 1.00 51.81 86 ILE A O 1
ATOM 669 N N . SER A 1 87 ? -32.029 30.169 28.285 1.00 62.12 87 SER A N 1
ATOM 670 C CA . SER A 1 87 ? -33.249 30.093 29.094 1.00 62.12 87 SER A CA 1
ATOM 671 C C . SER A 1 87 ? -33.333 31.282 30.055 1.00 62.12 87 SER A C 1
ATOM 673 O O . SER A 1 87 ? -32.309 31.874 30.405 1.00 62.12 87 SER A O 1
ATOM 675 N N . SER A 1 88 ? -34.549 31.616 30.498 1.00 48.66 88 SER A N 1
ATOM 676 C CA . SER A 1 88 ? -34.931 32.859 31.196 1.00 48.66 88 SER A CA 1
ATOM 677 C C . SER A 1 88 ? -34.237 33.156 32.541 1.00 48.66 88 SER A C 1
ATOM 679 O O . SER A 1 88 ? -34.612 34.104 33.220 1.00 48.66 88 SER A O 1
ATOM 681 N N . TYR A 1 89 ? -33.215 32.391 32.933 1.00 61.50 89 TYR A N 1
ATOM 682 C CA . TYR A 1 89 ? -32.504 32.531 34.209 1.00 61.50 89 TYR A CA 1
ATOM 683 C C . TYR A 1 89 ? -30.973 32.592 34.082 1.00 61.50 89 TYR A C 1
ATOM 685 O O . TYR A 1 89 ? -30.280 32.460 35.088 1.00 61.50 89 TYR A O 1
ATOM 693 N N . GLY A 1 90 ? -30.430 32.807 32.878 1.00 61.75 90 GLY A N 1
ATOM 694 C CA . GLY A 1 90 ? -28.975 32.861 32.671 1.00 61.75 90 GLY A CA 1
ATOM 695 C C . GLY A 1 90 ? -28.325 31.483 32.520 1.00 61.75 90 GLY A C 1
ATOM 696 O O . GLY A 1 90 ? -27.125 31.336 32.707 1.00 61.75 90 GLY A O 1
ATOM 697 N N . LYS A 1 91 ? -29.101 30.453 32.164 1.00 68.44 91 LYS A N 1
ATOM 698 C CA . LYS A 1 91 ? -28.545 29.154 31.767 1.00 68.44 91 LYS A CA 1
ATOM 699 C C . LYS A 1 91 ? -28.463 29.073 30.250 1.00 68.44 91 LYS A C 1
ATOM 701 O O . LYS A 1 91 ? -29.493 29.144 29.568 1.00 68.44 91 LYS A O 1
ATOM 706 N N . ILE A 1 92 ? -27.246 28.920 29.741 1.00 70.50 92 ILE A N 1
ATOM 707 C CA . ILE A 1 92 ? -26.945 28.697 28.329 1.00 70.50 92 ILE A CA 1
ATOM 708 C C . ILE A 1 92 ? -26.936 27.191 28.096 1.00 70.50 92 ILE A C 1
ATOM 710 O O . ILE A 1 92 ? -26.119 26.478 28.668 1.00 70.50 92 ILE A O 1
ATOM 714 N N . LYS A 1 93 ? -27.839 26.703 27.251 1.00 73.81 93 LYS A N 1
ATOM 715 C CA . LYS A 1 93 ? -27.831 25.320 26.774 1.00 73.81 93 LYS A CA 1
ATOM 716 C C . LYS A 1 93 ? -27.135 25.273 25.419 1.00 73.81 93 LYS A C 1
ATOM 718 O O . LYS A 1 93 ? -27.518 26.008 24.511 1.00 73.81 93 LYS A O 1
ATOM 723 N N . VAL A 1 94 ? -26.152 24.396 25.283 1.00 66.06 94 VAL A N 1
ATOM 724 C CA . VAL A 1 94 ? -25.386 24.140 24.065 1.00 66.06 94 VAL A CA 1
ATOM 725 C C . VAL A 1 94 ? -25.615 22.694 23.660 1.00 66.06 94 VAL A C 1
ATOM 727 O O . VAL A 1 94 ? -25.350 21.799 24.451 1.00 66.06 94 VAL A O 1
ATOM 730 N N . ALA A 1 95 ? -26.095 22.440 22.447 1.00 65.62 95 ALA A N 1
ATOM 731 C CA . ALA A 1 95 ? -26.092 21.085 21.896 1.00 65.62 95 ALA A CA 1
ATOM 732 C C . ALA A 1 95 ? -24.897 20.931 20.949 1.00 65.62 95 ALA A C 1
ATOM 734 O O . ALA A 1 95 ? -24.798 21.666 19.965 1.00 65.62 95 ALA A O 1
ATOM 735 N N . ALA A 1 96 ? -23.990 20.006 21.261 1.00 60.34 96 ALA A N 1
ATOM 736 C CA . ALA A 1 96 ? -22.847 19.655 20.435 1.00 60.34 96 ALA A CA 1
ATOM 737 C C . ALA A 1 96 ? -23.208 18.487 19.494 1.00 60.34 96 ALA A C 1
ATOM 739 O O . ALA A 1 96 ? -23.803 17.489 19.925 1.00 60.34 96 ALA A O 1
ATOM 740 N N . PRO A 1 97 ? -22.873 18.587 18.199 1.00 54.84 97 PRO A N 1
ATOM 741 C CA . PRO A 1 97 ? -23.165 17.533 17.239 1.00 54.84 97 PRO A CA 1
ATOM 742 C C . PRO A 1 97 ? -22.294 16.294 17.492 1.00 54.84 97 PRO A C 1
ATOM 744 O O . PRO A 1 97 ? -21.099 16.410 17.747 1.00 54.84 97 PRO A O 1
ATOM 747 N N . SER A 1 98 ? -22.878 15.097 17.376 1.00 53.78 98 SER A N 1
ATOM 748 C CA . SER A 1 98 ? -22.120 13.839 17.373 1.00 53.78 98 SER A CA 1
ATOM 749 C C . SER A 1 98 ? -21.873 13.364 15.941 1.00 53.78 98 SER A C 1
ATOM 751 O O . SER A 1 98 ? -22.750 13.468 15.081 1.00 53.78 98 SER A O 1
ATOM 753 N N . ARG A 1 99 ? -20.678 12.824 15.678 1.00 49.22 99 ARG A N 1
ATOM 754 C CA . ARG A 1 99 ? -20.332 12.188 14.395 1.00 49.22 99 ARG A CA 1
ATOM 755 C C . ARG A 1 99 ? -20.864 10.755 14.278 1.00 49.22 99 ARG A C 1
ATOM 757 O O . ARG A 1 99 ? -20.974 10.252 13.162 1.00 49.22 99 ARG A O 1
ATOM 764 N N . SER A 1 100 ? -21.262 10.132 15.392 1.00 46.78 100 SER A N 1
ATOM 765 C CA . SER A 1 100 ? -21.873 8.799 15.415 1.00 46.78 100 SER A CA 1
ATOM 766 C C . SER A 1 100 ? -23.390 8.870 15.222 1.00 46.78 100 SER A C 1
ATOM 768 O O . SER A 1 100 ? -24.075 9.625 15.906 1.00 46.78 100 SER A O 1
ATOM 770 N N . LYS A 1 101 ? -23.939 8.018 14.343 1.00 45.53 101 LYS A N 1
ATOM 771 C CA . LYS A 1 101 ? -25.397 7.854 14.175 1.00 45.53 101 LYS A CA 1
ATOM 772 C C . LYS A 1 101 ? -26.086 7.207 15.390 1.00 45.53 101 LYS A C 1
ATOM 774 O O . LYS A 1 101 ? -27.309 7.264 15.451 1.00 45.53 101 LYS A O 1
ATOM 779 N N . SER A 1 102 ? -25.346 6.585 16.319 1.00 41.41 102 SER A N 1
ATOM 780 C CA . SER A 1 102 ? -25.913 5.921 17.510 1.00 41.41 102 SER A CA 1
ATOM 781 C C . SER A 1 102 ? -25.936 6.792 18.770 1.00 41.41 102 SER A C 1
ATOM 783 O O . SER A 1 102 ? -26.517 6.378 19.770 1.00 41.41 102 SER A O 1
ATOM 785 N N . LYS A 1 103 ? -25.339 7.993 18.743 1.00 50.25 103 LYS A N 1
ATOM 786 C CA . LYS A 1 103 ? -25.349 8.924 19.880 1.00 50.25 103 LYS A CA 1
ATOM 787 C C . LYS A 1 103 ? -26.330 10.070 19.660 1.00 50.25 103 LYS A C 1
ATOM 789 O O . LYS A 1 103 ? -26.341 10.696 18.601 1.00 50.25 103 LYS A O 1
ATOM 794 N N . SER A 1 104 ? -27.102 10.390 20.699 1.00 50.28 104 SER A N 1
ATOM 795 C CA . SER A 1 104 ? -27.800 11.671 20.794 1.00 50.28 104 SER A CA 1
ATOM 796 C C . SER A 1 104 ? -26.774 12.801 20.908 1.00 50.28 104 SER A C 1
ATOM 798 O O . SER A 1 104 ? -25.724 12.638 21.530 1.00 50.28 104 SER A O 1
ATOM 800 N N . SER A 1 105 ? -27.064 13.948 20.293 1.00 60.41 105 SER A N 1
ATOM 801 C CA . SER A 1 105 ? -26.289 15.186 20.452 1.00 60.41 105 SER A CA 1
ATOM 802 C C . SER A 1 105 ? -25.990 15.453 21.931 1.00 60.41 105 SER A C 1
ATOM 804 O O . SER A 1 105 ? -26.927 15.471 22.730 1.00 60.41 105 SER A O 1
ATOM 806 N N . GLN A 1 106 ? -24.720 15.660 22.290 1.00 63.91 106 GLN A N 1
ATOM 807 C CA . GLN A 1 106 ? -24.335 15.987 23.668 1.00 63.91 106 GLN A CA 1
ATOM 808 C C . GLN A 1 106 ? -24.904 17.354 24.041 1.00 63.91 106 GLN A C 1
ATOM 810 O O . GLN A 1 106 ? -24.869 18.276 23.227 1.00 63.91 106 GLN A O 1
ATOM 815 N N . VAL A 1 107 ? -25.419 17.506 25.258 1.00 66.50 107 VAL A N 1
ATOM 816 C CA . VAL A 1 107 ? -25.979 18.775 25.732 1.00 66.50 107 VAL A CA 1
ATOM 817 C C . VAL A 1 107 ? -25.171 19.290 26.916 1.00 66.50 107 VAL A C 1
ATOM 819 O O . VAL A 1 107 ? -25.035 18.600 27.920 1.00 66.50 107 VAL A O 1
ATOM 822 N N . ILE A 1 108 ? -24.674 20.518 26.803 1.00 69.94 108 ILE A N 1
ATOM 823 C CA . ILE A 1 108 ? -23.924 21.243 27.828 1.00 69.94 108 ILE A CA 1
ATOM 824 C C . ILE A 1 108 ? -24.804 22.374 28.358 1.00 69.94 108 ILE A C 1
ATOM 826 O O . ILE A 1 108 ? -25.413 23.111 27.586 1.00 69.94 108 ILE A O 1
ATOM 830 N N . TYR A 1 109 ? -24.854 22.538 29.669 1.00 77.00 109 TYR A N 1
ATOM 831 C CA . TYR A 1 109 ? -25.494 23.647 30.358 1.00 77.00 109 TYR A CA 1
ATOM 832 C C . TYR A 1 109 ? -24.423 24.478 31.058 1.00 77.00 109 TYR A C 1
ATOM 834 O O . TYR A 1 109 ? -23.632 23.948 31.834 1.00 77.00 109 TYR A O 1
ATOM 842 N N . TYR A 1 110 ? -24.419 25.780 30.804 1.00 73.06 110 TYR A N 1
ATOM 843 C CA . TYR A 1 110 ? -23.572 26.747 31.489 1.00 73.06 110 TYR A CA 1
ATOM 844 C C . TYR A 1 110 ? -24.438 27.717 32.285 1.00 73.06 110 TYR A C 1
ATOM 846 O O . TYR A 1 110 ? -25.313 28.369 31.710 1.00 73.06 110 TYR A O 1
ATOM 854 N N . ASP A 1 111 ? -24.209 27.810 33.593 1.00 77.75 111 ASP A N 1
ATOM 855 C CA . ASP A 1 111 ? -24.878 28.784 34.453 1.00 77.75 111 ASP A CA 1
ATOM 856 C C . ASP A 1 111 ? -24.046 30.070 34.530 1.00 77.75 111 ASP A C 1
ATOM 858 O O . ASP A 1 111 ? -22.937 30.086 35.062 1.00 77.75 111 ASP A O 1
ATOM 862 N N . THR A 1 112 ? -24.571 31.178 34.004 1.00 70.12 112 THR A N 1
ATOM 863 C CA . THR A 1 112 ? -23.833 32.448 33.939 1.00 70.12 112 THR A CA 1
ATOM 864 C C . THR A 1 112 ? -23.608 33.094 35.308 1.00 70.12 112 THR A C 1
ATOM 866 O O . THR A 1 112 ? -22.804 34.019 35.401 1.00 70.12 112 THR A O 1
ATOM 869 N N . LYS A 1 113 ? -24.321 32.667 36.364 1.00 77.25 113 LYS A N 1
ATOM 870 C CA . LYS A 1 113 ? -24.190 33.239 37.714 1.00 77.25 113 LYS A CA 1
ATOM 871 C C . LYS A 1 113 ? -23.146 32.505 38.542 1.00 77.25 113 LYS A C 1
ATOM 873 O O . LYS A 1 113 ? -22.304 33.154 39.155 1.00 77.25 113 LYS A O 1
ATOM 878 N N . THR A 1 114 ? -23.201 31.174 38.559 1.00 80.88 114 THR A N 1
ATOM 879 C CA . THR A 1 114 ? -22.241 30.357 39.322 1.00 80.88 114 THR A CA 1
ATOM 880 C C . THR A 1 114 ? -20.973 30.053 38.529 1.00 80.88 114 THR A C 1
ATOM 882 O O . THR A 1 114 ? -19.947 29.738 39.121 1.00 80.88 114 THR A O 1
ATOM 885 N N . LYS A 1 115 ? -21.022 30.225 37.199 1.00 74.12 115 LYS A N 1
ATOM 886 C CA . LYS A 1 115 ? -20.006 29.797 36.226 1.00 74.12 115 LYS A CA 1
ATOM 887 C C . LYS A 1 115 ? -19.834 28.277 36.142 1.00 74.12 115 LYS A C 1
ATOM 889 O O . LYS A 1 115 ? -18.862 27.821 35.542 1.00 74.12 115 LYS A O 1
ATOM 894 N N . ASP A 1 116 ? -20.775 27.503 36.680 1.00 77.06 116 ASP A N 1
ATOM 895 C CA . ASP A 1 116 ? -20.727 26.046 36.609 1.00 77.06 116 ASP A CA 1
ATOM 896 C C . ASP A 1 116 ? -21.094 25.531 35.215 1.00 77.06 116 ASP A C 1
ATOM 898 O O . ASP A 1 116 ? -21.975 26.063 34.528 1.00 77.06 116 ASP A O 1
ATOM 902 N N . ILE A 1 117 ? -20.433 24.443 34.823 1.00 70.00 117 ILE A N 1
ATOM 903 C CA . ILE A 1 117 ? -20.701 23.691 33.597 1.00 70.00 117 ILE A CA 1
ATOM 904 C C . ILE A 1 117 ? -21.257 22.321 34.003 1.00 70.00 117 ILE A C 1
ATOM 906 O O . ILE A 1 117 ? -20.678 21.634 34.838 1.00 70.00 117 ILE A O 1
ATOM 910 N N . SER A 1 118 ? -22.381 21.913 33.417 1.00 72.25 118 SER A N 1
ATOM 911 C CA . SER A 1 118 ? -23.047 20.627 33.681 1.00 72.25 118 SER A CA 1
ATOM 912 C C . SER A 1 118 ? -23.634 20.031 32.394 1.00 72.25 118 SER A C 1
ATOM 914 O O . SER A 1 118 ? -23.755 20.735 31.396 1.00 72.25 118 SER A O 1
ATOM 916 N N . GLY A 1 119 ? -23.998 18.745 32.375 1.00 71.81 119 GLY A N 1
ATOM 917 C CA . GLY A 1 119 ? -24.600 18.071 31.209 1.00 71.81 119 GLY A CA 1
ATOM 918 C C . GLY A 1 119 ? -23.814 16.847 30.730 1.00 71.81 119 GLY A C 1
ATOM 919 O O . GLY A 1 119 ? -22.925 16.371 31.428 1.00 71.81 119 GLY A O 1
ATOM 920 N N . ASP A 1 120 ? -24.115 16.359 29.524 1.00 63.72 120 ASP A N 1
ATOM 921 C CA . ASP A 1 120 ? -23.557 15.117 28.945 1.00 63.72 120 ASP A CA 1
ATOM 922 C C . ASP A 1 120 ? -22.160 15.316 28.321 1.00 63.72 120 ASP A C 1
ATOM 924 O O . ASP A 1 120 ? -21.740 14.590 27.410 1.00 63.72 120 ASP A O 1
ATOM 928 N N . TYR A 1 121 ? -21.455 16.360 28.758 1.00 58.03 121 TYR A N 1
ATOM 929 C CA . TYR A 1 121 ? -20.114 16.678 28.298 1.00 58.03 121 TYR A CA 1
ATOM 930 C C . TYR A 1 121 ? -19.143 15.620 28.819 1.00 58.03 121 TYR A C 1
ATOM 932 O O . TYR A 1 121 ? -18.900 15.513 30.018 1.00 58.03 121 TYR A O 1
ATOM 940 N N . ILE A 1 122 ? -18.572 14.847 27.900 1.00 54.41 122 ILE A N 1
ATOM 941 C CA . ILE A 1 122 ? -17.378 14.058 28.189 1.00 54.41 122 ILE A CA 1
ATOM 942 C C . ILE A 1 122 ? -16.231 15.062 28.124 1.00 54.41 122 ILE A C 1
ATOM 944 O O . ILE A 1 122 ? -16.030 15.676 27.072 1.00 54.41 122 ILE A O 1
ATOM 948 N N . SER A 1 123 ? -15.532 15.281 29.243 1.00 50.72 123 SER A N 1
ATOM 949 C CA . SER A 1 123 ? -14.328 16.112 29.258 1.00 50.72 123 SER A CA 1
ATOM 950 C C . SER A 1 123 ? -13.413 15.679 28.127 1.00 50.72 123 SER A C 1
ATOM 952 O O . SER A 1 123 ? -13.261 14.478 27.908 1.00 50.72 123 SER A O 1
ATOM 954 N N . LYS A 1 124 ? -12.840 16.650 27.404 1.00 45.06 124 LYS A N 1
ATOM 955 C CA . LYS A 1 124 ? -11.769 16.411 26.435 1.00 45.06 124 LYS A CA 1
ATOM 956 C C . LYS A 1 124 ? -10.819 15.387 27.066 1.00 45.06 124 LYS A C 1
ATOM 958 O O . LYS A 1 124 ? -10.213 15.682 28.087 1.00 45.06 124 LYS A O 1
ATOM 963 N N . SER A 1 125 ? -10.800 14.163 26.548 1.00 48.50 125 SER A N 1
ATOM 964 C CA . SER A 1 125 ? -9.766 13.206 26.916 1.00 48.50 125 SER A CA 1
ATOM 965 C C . SER A 1 125 ? -8.465 13.854 26.473 1.00 48.50 125 SER A C 1
ATOM 967 O O . SER A 1 125 ? -8.386 14.295 25.321 1.00 48.50 125 SER A O 1
ATOM 969 N N . ASP A 1 126 ? -7.502 13.993 27.378 1.00 49.34 126 ASP A N 1
ATOM 970 C CA . ASP A 1 126 ? -6.239 14.686 27.131 1.00 49.34 126 ASP A CA 1
ATOM 971 C C . ASP A 1 126 ? -5.329 13.873 26.186 1.00 49.34 126 ASP A C 1
ATOM 973 O O . ASP A 1 126 ? -4.228 13.456 26.522 1.00 49.34 126 ASP A O 1
ATOM 977 N N . ILE A 1 127 ? -5.799 13.625 24.962 1.00 48.75 127 ILE A N 1
ATOM 978 C CA . ILE A 1 127 ? -5.079 12.890 23.916 1.00 48.75 127 ILE A CA 1
ATOM 979 C C . ILE A 1 127 ? -3.795 13.647 23.527 1.00 48.75 127 ILE A C 1
ATOM 981 O O . ILE A 1 127 ? -2.814 13.026 23.126 1.00 48.75 127 ILE A O 1
ATOM 985 N N . ASP A 1 128 ? -3.767 14.971 23.724 1.00 46.19 128 ASP A N 1
ATOM 986 C CA . ASP A 1 128 ? -2.607 15.828 23.449 1.00 46.19 128 ASP A CA 1
ATOM 987 C C . ASP A 1 128 ? -1.533 15.811 24.563 1.00 46.19 128 ASP A C 1
ATOM 989 O O . ASP A 1 128 ? -0.490 16.440 24.390 1.00 46.19 128 ASP A O 1
ATOM 993 N N . THR A 1 129 ? -1.739 15.113 25.692 1.00 55.62 129 THR A N 1
ATOM 994 C CA . THR A 1 129 ? -0.750 15.038 26.795 1.00 55.62 129 THR A CA 1
ATOM 995 C C . THR A 1 129 ? -0.255 13.631 27.109 1.00 55.62 129 THR A C 1
ATOM 997 O O . THR A 1 129 ? 0.487 13.455 28.074 1.00 55.62 129 THR A O 1
ATOM 1000 N N . ILE A 1 130 ? -0.651 12.623 26.328 1.00 62.09 130 ILE A N 1
ATOM 1001 C CA . ILE A 1 130 ? -0.165 11.256 26.525 1.00 62.09 130 ILE A CA 1
ATOM 1002 C C . ILE A 1 130 ? 1.335 11.238 26.205 1.00 62.09 130 ILE A C 1
ATOM 1004 O O . ILE A 1 130 ? 1.730 11.456 25.059 1.00 62.09 130 ILE A O 1
ATOM 1008 N N . ASP A 1 131 ? 2.173 10.997 27.213 1.00 66.88 131 ASP A N 1
ATOM 1009 C CA . ASP A 1 131 ? 3.609 10.795 27.011 1.00 66.88 131 ASP A CA 1
ATOM 1010 C C . ASP A 1 131 ? 3.839 9.399 26.421 1.00 66.88 131 ASP A C 1
ATOM 1012 O O . ASP A 1 131 ? 3.392 8.392 26.978 1.00 66.88 131 ASP A O 1
ATOM 1016 N N . TRP A 1 132 ? 4.505 9.333 25.270 1.00 74.25 132 TRP A N 1
ATOM 1017 C CA . TRP A 1 132 ? 4.691 8.096 24.521 1.00 74.25 132 TRP A CA 1
ATOM 1018 C C . TRP A 1 132 ? 6.145 7.663 24.558 1.00 74.25 132 TRP A C 1
ATOM 1020 O O . TRP A 1 132 ? 7.040 8.360 24.073 1.00 74.25 132 TRP A O 1
ATOM 1030 N N . LYS A 1 133 ? 6.379 6.440 25.030 1.00 78.81 133 LYS A N 1
ATOM 1031 C CA . LYS A 1 133 ? 7.681 5.794 24.886 1.00 78.81 133 LYS A CA 1
ATOM 1032 C C . LYS A 1 133 ? 7.693 4.932 23.633 1.00 78.81 133 LYS A C 1
ATOM 1034 O O . LYS A 1 133 ? 6.967 3.942 23.561 1.00 78.81 133 LYS A O 1
ATOM 1039 N N . TYR A 1 134 ? 8.550 5.287 22.681 1.00 81.69 134 TYR A N 1
ATOM 1040 C CA . TYR A 1 134 ? 8.724 4.556 21.428 1.00 81.69 134 TYR A CA 1
ATOM 1041 C C . TYR A 1 134 ? 9.949 3.642 21.482 1.00 81.69 134 TYR A C 1
ATOM 1043 O O . TYR A 1 134 ? 11.015 4.039 21.952 1.00 81.69 134 TYR A O 1
ATOM 1051 N N . SER A 1 135 ? 9.812 2.431 20.954 1.00 82.81 135 SER A N 1
ATOM 1052 C CA . SER A 1 135 ? 10.906 1.486 20.744 1.00 82.81 135 SER A CA 1
ATOM 1053 C C . SER A 1 135 ? 10.783 0.879 19.354 1.00 82.81 135 SER A C 1
ATOM 1055 O O . SER A 1 135 ? 9.714 0.400 18.979 1.00 82.81 135 SER A O 1
ATOM 1057 N N . ILE A 1 136 ? 11.867 0.911 18.580 1.00 86.19 136 ILE A N 1
ATOM 1058 C CA . ILE A 1 136 ? 11.931 0.333 17.236 1.00 86.19 136 ILE A CA 1
ATOM 1059 C C . ILE A 1 136 ? 13.047 -0.699 17.229 1.00 86.19 136 ILE A C 1
ATOM 1061 O O . ILE A 1 136 ? 14.185 -0.390 17.576 1.00 86.19 136 ILE A O 1
ATOM 1065 N N . ASN A 1 137 ? 12.723 -1.914 16.803 1.00 87.44 137 ASN A N 1
ATOM 1066 C CA . ASN A 1 137 ? 13.679 -2.997 16.633 1.00 87.44 137 ASN A CA 1
ATOM 1067 C C . ASN A 1 137 ? 13.480 -3.668 15.270 1.00 87.44 137 ASN A C 1
ATOM 1069 O O . ASN A 1 137 ? 12.357 -3.762 14.773 1.00 87.44 137 ASN A O 1
ATOM 1073 N N . ALA A 1 138 ? 14.576 -4.144 14.688 1.00 90.12 138 ALA A N 1
ATOM 1074 C CA . ALA A 1 138 ? 14.599 -4.983 13.501 1.00 90.12 138 ALA A CA 1
ATOM 1075 C C . ALA A 1 138 ? 15.672 -6.060 13.702 1.00 90.12 138 ALA A C 1
ATOM 1077 O O . ALA A 1 138 ? 16.816 -5.739 14.016 1.00 90.12 138 ALA A O 1
ATOM 1078 N N . GLN A 1 139 ? 15.309 -7.332 13.528 1.00 93.31 139 GLN A N 1
ATOM 1079 C CA . GLN A 1 139 ? 16.242 -8.447 13.726 1.00 93.31 139 GLN A CA 1
ATOM 1080 C C . GLN A 1 139 ? 17.294 -8.515 12.620 1.00 93.31 139 GLN A C 1
ATOM 1082 O O . GLN A 1 139 ? 18.461 -8.794 12.876 1.00 93.31 139 GLN A O 1
ATOM 1087 N N . GLU A 1 140 ? 16.871 -8.283 11.380 1.00 92.44 140 GLU A N 1
ATOM 1088 C CA . GLU A 1 140 ? 17.740 -8.361 10.214 1.00 92.44 140 GLU A CA 1
ATOM 1089 C C . GLU A 1 140 ? 17.231 -7.411 9.135 1.00 92.44 140 GLU A C 1
ATOM 1091 O O . GLU A 1 140 ? 16.042 -7.399 8.818 1.00 92.44 140 GLU A O 1
ATOM 1096 N N . ILE A 1 141 ? 18.145 -6.660 8.529 1.00 94.38 141 ILE A N 1
ATOM 1097 C CA . ILE A 1 141 ? 17.921 -5.976 7.257 1.00 94.38 141 ILE A CA 1
ATOM 1098 C C . ILE A 1 141 ? 19.038 -6.440 6.332 1.00 94.38 141 ILE A C 1
ATOM 1100 O O . ILE A 1 141 ? 20.212 -6.200 6.613 1.00 94.38 141 ILE A O 1
ATOM 1104 N N . SER A 1 142 ? 18.691 -7.117 5.241 1.00 93.44 142 SER A N 1
ATOM 1105 C CA . SER A 1 142 ? 19.668 -7.614 4.277 1.00 93.44 142 SER A CA 1
ATOM 1106 C C . SER A 1 142 ? 19.283 -7.265 2.846 1.00 93.44 142 SER A C 1
ATOM 1108 O O . SER A 1 142 ? 18.119 -7.291 2.442 1.00 93.44 142 SER A O 1
ATOM 1110 N N . GLN A 1 143 ? 20.300 -6.918 2.061 1.00 94.94 143 GLN A N 1
ATOM 1111 C CA . GLN A 1 143 ? 20.165 -6.590 0.652 1.00 94.94 143 GLN A CA 1
ATOM 1112 C C . GLN A 1 143 ? 21.256 -7.309 -0.135 1.00 94.94 143 GLN A C 1
ATOM 1114 O O . GLN A 1 143 ? 22.436 -7.233 0.194 1.00 94.94 143 GLN A O 1
ATOM 1119 N N . THR A 1 144 ? 20.862 -7.991 -1.203 1.00 94.94 144 THR A N 1
ATOM 1120 C CA . THR A 1 144 ? 21.783 -8.567 -2.185 1.00 94.94 144 THR A CA 1
ATOM 1121 C C . THR A 1 144 ? 21.330 -8.167 -3.573 1.00 94.94 144 THR A C 1
ATOM 1123 O O . THR A 1 144 ? 20.134 -8.129 -3.861 1.00 94.94 144 THR A O 1
ATOM 1126 N N . PHE A 1 145 ? 22.280 -7.837 -4.438 1.00 94.31 145 PHE A N 1
ATOM 1127 C CA . PHE A 1 145 ? 21.984 -7.354 -5.774 1.00 94.31 145 PHE A CA 1
ATOM 1128 C C . PHE A 1 145 ? 23.119 -7.725 -6.729 1.00 94.31 145 PHE A C 1
ATOM 1130 O O . PHE A 1 145 ? 24.292 -7.623 -6.386 1.00 94.31 145 PHE A O 1
ATOM 1137 N N . SER A 1 146 ? 22.758 -8.199 -7.916 1.00 96.62 146 SER A N 1
ATOM 1138 C CA . SER A 1 146 ? 23.671 -8.608 -8.976 1.00 96.62 146 SER A CA 1
ATOM 1139 C C . SER A 1 146 ? 23.122 -8.119 -10.307 1.00 96.62 146 SER A C 1
ATOM 1141 O O . SER A 1 146 ? 22.010 -8.486 -10.704 1.00 96.62 146 SER A O 1
ATOM 1143 N N . SER A 1 147 ? 23.911 -7.299 -10.996 1.00 95.38 147 SER A N 1
ATOM 1144 C CA . SER A 1 147 ? 23.534 -6.700 -12.270 1.00 95.38 147 SER A CA 1
ATOM 1145 C C . SER A 1 147 ? 24.732 -6.447 -13.168 1.00 95.38 147 SER A C 1
ATOM 1147 O O . SER A 1 147 ? 25.819 -6.161 -12.673 1.00 95.38 147 SER A O 1
ATOM 1149 N N . ASP A 1 148 ? 24.468 -6.405 -14.465 1.00 94.88 148 ASP A N 1
ATOM 1150 C CA . ASP A 1 148 ? 25.361 -5.870 -15.479 1.00 94.88 148 ASP A CA 1
ATOM 1151 C C . ASP A 1 148 ? 24.710 -4.627 -16.104 1.00 94.88 148 ASP A C 1
ATOM 1153 O O . ASP A 1 148 ? 23.502 -4.601 -16.357 1.00 94.88 148 ASP A O 1
ATOM 1157 N N . ALA A 1 149 ? 25.505 -3.597 -16.380 1.00 93.56 149 ALA A N 1
ATOM 1158 C CA . ALA A 1 149 ? 25.049 -2.401 -17.076 1.00 93.56 149 ALA A CA 1
ATOM 1159 C C . ALA A 1 149 ? 25.973 -2.107 -18.257 1.00 93.56 149 ALA A C 1
ATOM 1161 O O . ALA A 1 149 ? 27.195 -2.192 -18.151 1.00 93.56 149 ALA A O 1
ATOM 1162 N N . THR A 1 150 ? 25.388 -1.755 -19.394 1.00 92.75 150 THR A N 1
ATOM 1163 C CA . THR A 1 150 ? 26.115 -1.370 -20.600 1.00 92.75 150 THR A CA 1
ATOM 1164 C C . THR A 1 150 ? 25.574 -0.046 -21.098 1.00 92.75 150 THR A C 1
ATOM 1166 O O . THR A 1 150 ? 24.369 0.110 -21.297 1.00 92.75 150 THR A O 1
ATOM 1169 N N . LEU A 1 151 ? 26.482 0.896 -21.329 1.00 91.75 151 LEU A N 1
ATOM 1170 C CA . LEU A 1 151 ? 26.188 2.181 -21.937 1.00 91.75 151 LEU A CA 1
ATOM 1171 C C . LEU A 1 151 ? 26.844 2.224 -23.313 1.00 91.75 151 LEU A C 1
ATOM 1173 O O . LEU A 1 151 ? 28.029 1.927 -23.447 1.00 91.75 151 LEU A O 1
ATOM 1177 N N . SER A 1 152 ? 26.082 2.589 -24.334 1.00 89.00 152 SER A N 1
ATOM 1178 C CA . SER A 1 152 ? 26.587 2.753 -25.694 1.00 89.00 152 SER A CA 1
ATOM 1179 C C . SER A 1 152 ? 26.329 4.181 -26.140 1.00 89.00 152 SER A C 1
ATOM 1181 O O . SER A 1 152 ? 25.190 4.648 -26.105 1.00 89.00 152 SER A O 1
ATOM 1183 N N . TYR A 1 153 ? 27.394 4.874 -26.532 1.00 90.06 153 TYR A N 1
ATOM 1184 C CA . TYR A 1 153 ? 27.343 6.260 -26.977 1.00 90.06 153 TYR A CA 1
ATOM 1185 C C . TYR A 1 153 ? 27.455 6.309 -28.500 1.00 90.06 153 TYR A C 1
ATOM 1187 O O . TYR A 1 153 ? 28.417 5.791 -29.065 1.00 90.06 153 TYR A O 1
ATOM 1195 N N . GLY A 1 154 ? 26.467 6.907 -29.157 1.00 83.50 154 GLY A N 1
ATOM 1196 C CA . GLY A 1 154 ? 26.472 7.162 -30.594 1.00 83.50 154 GLY A CA 1
ATOM 1197 C C . GLY A 1 154 ? 26.355 8.657 -30.875 1.00 83.50 154 GLY A C 1
ATOM 1198 O O . GLY A 1 154 ? 25.871 9.410 -30.032 1.00 83.50 154 GLY A O 1
ATOM 1199 N N . HIS A 1 155 ? 26.773 9.085 -32.070 1.00 78.62 155 HIS A N 1
ATOM 1200 C CA . HIS A 1 155 ? 26.655 10.484 -32.503 1.00 78.62 155 HIS A CA 1
ATOM 1201 C C . HIS A 1 155 ? 25.201 10.995 -32.463 1.00 78.62 155 HIS A C 1
ATOM 1203 O O . HIS A 1 155 ? 24.969 12.128 -32.044 1.00 78.62 155 HIS A O 1
ATOM 1209 N N . ASP A 1 156 ? 24.233 10.143 -32.822 1.00 79.81 156 ASP A N 1
ATOM 1210 C CA . ASP A 1 156 ? 22.817 10.527 -32.932 1.00 79.81 156 ASP A CA 1
ATOM 1211 C C . ASP A 1 156 ? 21.970 10.111 -31.721 1.00 79.81 156 ASP A C 1
ATOM 1213 O O . ASP A 1 156 ? 20.995 10.777 -31.362 1.00 79.81 156 ASP A O 1
ATOM 1217 N N . SER A 1 157 ? 22.325 9.002 -31.068 1.00 82.56 157 SER A N 1
ATOM 1218 C CA . SER A 1 157 ? 21.627 8.516 -29.880 1.00 82.56 157 SER A CA 1
ATOM 1219 C C . SER A 1 157 ? 22.542 7.685 -28.994 1.00 82.56 157 SER A C 1
ATOM 1221 O O . SER A 1 157 ? 23.393 6.935 -29.471 1.00 82.56 157 SER A O 1
ATOM 1223 N N . SER A 1 158 ? 22.325 7.800 -27.690 1.00 88.88 158 SER A N 1
ATOM 1224 C CA . SER A 1 158 ? 22.988 6.974 -26.689 1.00 88.88 158 SER A CA 1
ATOM 1225 C C . SER A 1 158 ? 21.963 6.018 -26.103 1.00 88.88 158 SER A C 1
ATOM 1227 O O . SER A 1 158 ? 20.842 6.426 -25.794 1.00 88.88 158 SER A O 1
ATOM 1229 N N . SER A 1 159 ? 22.328 4.750 -25.960 1.00 89.50 159 SER A N 1
ATOM 1230 C CA . SER A 1 159 ? 21.459 3.707 -25.421 1.00 89.50 159 SER A CA 1
ATOM 1231 C C . SER A 1 159 ? 22.056 3.093 -24.171 1.00 89.50 159 SER A C 1
ATOM 1233 O O . SER A 1 159 ? 23.276 3.009 -24.037 1.00 89.50 159 SER A O 1
ATOM 1235 N N . PHE A 1 160 ? 21.199 2.596 -23.292 1.00 92.12 160 PHE A N 1
ATOM 1236 C CA . PHE A 1 160 ? 21.613 1.800 -22.150 1.00 92.12 160 PHE A CA 1
ATOM 1237 C C . PHE A 1 160 ? 20.933 0.432 -22.189 1.00 92.12 160 PHE A C 1
ATOM 1239 O O . PHE A 1 160 ? 19.817 0.275 -22.695 1.00 92.12 160 PHE A O 1
ATOM 1246 N N . LYS A 1 161 ? 21.620 -0.553 -21.623 1.00 92.75 161 LYS A N 1
ATOM 1247 C CA . LYS A 1 161 ? 21.076 -1.857 -21.256 1.00 92.75 161 LYS A CA 1
ATOM 1248 C C . LYS A 1 161 ? 21.441 -2.118 -19.806 1.00 92.75 161 LYS A C 1
ATOM 1250 O O . LYS A 1 161 ? 22.585 -1.919 -19.409 1.00 92.75 161 LYS A O 1
ATOM 1255 N N . PHE A 1 162 ? 20.472 -2.553 -19.028 1.00 94.19 162 PHE A N 1
ATOM 1256 C CA . PHE A 1 162 ? 20.624 -2.893 -17.629 1.00 94.19 162 PHE A CA 1
ATOM 1257 C C . PHE A 1 162 ? 19.993 -4.261 -17.414 1.00 94.19 162 PHE A C 1
ATOM 1259 O O . PHE A 1 162 ? 18.787 -4.435 -17.577 1.00 94.19 162 PHE A O 1
ATOM 1266 N N . LEU A 1 163 ? 20.829 -5.232 -17.072 1.00 95.44 163 LEU A N 1
ATOM 1267 C CA . LEU A 1 163 ? 20.415 -6.587 -16.765 1.00 95.44 163 LEU A CA 1
ATOM 1268 C C . LEU A 1 163 ? 20.632 -6.828 -15.282 1.00 95.44 163 LEU A C 1
ATOM 1270 O O . LEU A 1 163 ? 21.760 -6.986 -14.827 1.00 95.44 163 LEU A O 1
ATOM 1274 N N . GLN A 1 164 ? 19.554 -6.934 -14.527 1.00 95.75 164 GLN A N 1
ATOM 1275 C CA . GLN A 1 164 ? 19.613 -7.431 -13.169 1.00 95.75 164 GLN A CA 1
ATOM 1276 C C . GLN A 1 164 ? 19.406 -8.948 -13.167 1.00 95.75 164 GLN A C 1
ATOM 1278 O O . GLN A 1 164 ? 18.314 -9.446 -13.445 1.00 95.75 164 GLN A O 1
ATOM 1283 N N . LYS A 1 165 ? 20.443 -9.687 -12.769 1.00 95.94 165 LYS A N 1
ATOM 1284 C CA . LYS A 1 165 ? 20.402 -11.148 -12.625 1.00 95.94 165 LYS A CA 1
ATOM 1285 C C . LYS A 1 165 ? 19.584 -11.550 -11.403 1.00 95.94 165 LYS A C 1
ATOM 1287 O O . LYS A 1 165 ? 18.663 -12.357 -11.503 1.00 95.94 165 LYS A O 1
ATOM 1292 N N . LYS A 1 166 ? 19.901 -10.959 -10.247 1.00 96.94 166 LYS A N 1
ATOM 1293 C CA . LYS A 1 166 ? 19.254 -11.263 -8.966 1.00 96.94 166 LYS A CA 1
ATOM 1294 C C . LYS A 1 166 ? 19.227 -10.030 -8.076 1.00 96.94 166 LYS A C 1
ATOM 1296 O O . LYS A 1 166 ? 20.204 -9.296 -8.003 1.00 96.94 166 LYS A O 1
ATOM 1301 N N . GLY A 1 167 ? 18.124 -9.808 -7.382 1.00 96.88 167 GLY A N 1
ATOM 1302 C CA . GLY A 1 167 ? 18.009 -8.845 -6.297 1.00 96.88 167 GLY A CA 1
ATOM 1303 C C . GLY A 1 167 ? 17.138 -9.420 -5.201 1.00 96.88 167 GLY A C 1
ATOM 1304 O O . GLY A 1 167 ? 16.148 -10.096 -5.469 1.00 96.88 167 GLY A O 1
ATOM 1305 N N . ARG A 1 168 ? 17.528 -9.176 -3.961 1.00 97.62 168 ARG A N 1
ATOM 1306 C CA . ARG A 1 168 ? 16.761 -9.551 -2.787 1.00 97.62 168 ARG A CA 1
ATOM 1307 C C . ARG A 1 168 ? 16.939 -8.478 -1.739 1.00 97.62 168 ARG A C 1
ATOM 1309 O O . ARG A 1 168 ? 18.070 -8.158 -1.387 1.00 97.62 168 ARG A O 1
ATOM 1316 N N . PHE A 1 169 ? 15.833 -7.973 -1.234 1.00 97.19 169 PHE A N 1
ATOM 1317 C CA . PHE A 1 169 ? 15.771 -7.121 -0.065 1.00 97.19 169 PHE A CA 1
ATOM 1318 C C . PHE A 1 169 ? 14.880 -7.816 0.957 1.00 97.19 169 PHE A C 1
ATOM 1320 O O . PHE A 1 169 ? 13.762 -8.214 0.630 1.00 97.19 169 PHE A O 1
ATOM 1327 N N . LYS A 1 170 ? 15.389 -8.018 2.168 1.00 96.06 170 LYS A N 1
ATOM 1328 C CA . LYS A 1 170 ? 14.673 -8.678 3.252 1.00 96.06 170 LYS A CA 1
ATOM 1329 C C . LYS A 1 170 ? 14.770 -7.830 4.508 1.00 96.06 170 LYS A C 1
ATOM 1331 O O . LYS A 1 170 ? 15.856 -7.392 4.877 1.00 96.06 170 LYS A O 1
ATOM 1336 N N . ILE A 1 171 ? 13.638 -7.646 5.173 1.00 93.75 171 ILE A N 1
ATOM 1337 C CA . ILE A 1 171 ? 13.585 -7.166 6.546 1.00 93.75 171 ILE A CA 1
ATOM 1338 C C . ILE A 1 171 ? 12.881 -8.228 7.384 1.00 93.75 171 ILE A C 1
ATOM 1340 O O . ILE A 1 171 ? 11.766 -8.630 7.048 1.00 93.75 171 ILE A O 1
ATOM 1344 N N . SER A 1 172 ? 13.524 -8.662 8.463 1.00 93.56 172 SER A N 1
ATOM 1345 C CA . SER A 1 172 ? 12.998 -9.665 9.388 1.00 93.56 172 SER A CA 1
ATOM 1346 C C . SER A 1 172 ? 12.765 -9.046 10.767 1.00 93.56 172 SER A C 1
ATOM 1348 O O . SER A 1 172 ? 13.596 -8.284 11.268 1.00 93.56 172 SER A O 1
ATOM 1350 N N . GLY A 1 173 ? 11.653 -9.414 11.398 1.00 89.00 173 GLY A N 1
ATOM 1351 C CA . GLY A 1 173 ? 11.342 -9.132 12.796 1.00 89.00 173 GLY A CA 1
ATOM 1352 C C . GLY A 1 173 ? 11.302 -7.646 13.137 1.00 89.00 173 GLY A C 1
ATOM 1353 O O . GLY A 1 173 ? 11.971 -7.233 14.083 1.00 89.00 173 GLY A O 1
ATOM 1354 N N . ILE A 1 174 ? 10.544 -6.847 12.376 1.00 90.19 174 ILE A N 1
ATOM 1355 C CA . ILE A 1 174 ? 10.286 -5.452 12.747 1.00 90.19 174 ILE A CA 1
ATOM 1356 C C . ILE A 1 174 ? 9.285 -5.444 13.899 1.00 90.19 174 ILE A C 1
ATOM 1358 O O . ILE A 1 174 ? 8.184 -5.985 13.781 1.00 90.19 174 ILE A O 1
ATOM 1362 N N . SER A 1 175 ? 9.636 -4.773 14.986 1.00 88.25 175 SER A N 1
ATOM 1363 C CA . SER A 1 175 ? 8.696 -4.423 16.044 1.00 88.25 175 SER A CA 1
ATOM 1364 C C . SER A 1 175 ? 8.826 -2.943 16.370 1.00 88.25 175 SER A C 1
ATOM 1366 O O . SER A 1 175 ? 9.897 -2.488 16.768 1.00 88.25 175 SER A O 1
ATOM 1368 N N . LEU A 1 176 ? 7.730 -2.210 16.212 1.00 84.62 176 LEU A N 1
ATOM 1369 C CA . LEU A 1 176 ? 7.554 -0.866 16.739 1.00 84.62 176 LEU A CA 1
ATOM 1370 C C . LEU A 1 176 ? 6.575 -0.966 17.907 1.00 84.62 176 LEU A C 1
ATOM 1372 O O . LEU A 1 176 ? 5.449 -1.437 17.760 1.00 84.62 176 LEU A O 1
ATOM 1376 N N . GLU A 1 177 ? 7.018 -0.526 19.069 1.00 83.88 177 GLU A N 1
ATOM 1377 C CA . GLU A 1 177 ? 6.239 -0.493 20.297 1.00 83.88 177 GLU A CA 1
ATOM 1378 C C . GLU A 1 177 ? 6.095 0.963 20.725 1.00 83.88 177 GLU A C 1
ATOM 1380 O O . GLU A 1 177 ? 7.081 1.699 20.769 1.00 83.88 177 GLU A O 1
ATOM 1385 N N . ALA A 1 178 ? 4.866 1.384 21.003 1.00 76.56 178 ALA A N 1
ATOM 1386 C CA . ALA A 1 178 ? 4.554 2.700 21.530 1.00 76.56 178 ALA A CA 1
ATOM 1387 C C . ALA A 1 178 ? 3.679 2.521 22.773 1.00 76.56 178 ALA A C 1
ATOM 1389 O O . ALA A 1 178 ? 2.573 1.987 22.702 1.00 76.56 178 ALA A O 1
ATOM 1390 N N . ILE A 1 179 ? 4.208 2.915 23.927 1.00 73.12 179 ILE A N 1
ATOM 1391 C CA . ILE A 1 179 ? 3.538 2.743 25.217 1.00 73.12 179 ILE A CA 1
ATOM 1392 C C . ILE A 1 179 ? 3.020 4.110 25.677 1.00 73.12 179 ILE A C 1
ATOM 1394 O O . ILE A 1 179 ? 3.855 4.989 25.920 1.00 73.12 179 ILE A O 1
ATOM 1398 N N . PRO A 1 180 ? 1.696 4.299 25.812 1.00 72.19 180 PRO A N 1
ATOM 1399 C CA . PRO A 1 180 ? 1.121 5.516 26.368 1.00 72.19 180 PRO A CA 1
ATOM 1400 C C . PRO A 1 180 ? 1.297 5.538 27.891 1.00 72.19 180 PRO A C 1
ATOM 1402 O O . PRO A 1 180 ? 1.104 4.522 28.561 1.00 72.19 180 PRO A O 1
ATOM 1405 N N . GLU A 1 181 ? 1.704 6.683 28.444 1.00 70.00 181 GLU A N 1
ATOM 1406 C CA . GLU A 1 181 ? 1.869 6.926 29.890 1.00 70.00 181 GLU A CA 1
ATOM 1407 C C . GLU A 1 181 ? 2.783 5.907 30.599 1.00 70.00 181 GLU A C 1
ATOM 1409 O O . GLU A 1 181 ? 2.698 5.691 31.807 1.00 70.00 181 GLU A O 1
ATOM 1414 N N . SER A 1 182 ? 3.664 5.235 29.847 1.00 64.75 182 SER A N 1
ATOM 1415 C CA . SER A 1 182 ? 4.455 4.090 30.327 1.00 64.75 182 SER A CA 1
ATOM 1416 C C . SER A 1 182 ? 3.627 2.912 30.884 1.00 64.75 182 SER A C 1
ATOM 1418 O O . SER A 1 182 ? 4.177 2.032 31.550 1.00 64.75 182 SER A O 1
ATOM 1420 N N . ASN A 1 183 ? 2.328 2.835 30.577 1.00 69.94 183 ASN A N 1
ATOM 1421 C CA . ASN A 1 183 ? 1.472 1.715 30.946 1.00 69.94 183 ASN A CA 1
ATOM 1422 C C . ASN A 1 183 ? 1.602 0.563 29.934 1.00 69.94 183 ASN A C 1
ATOM 1424 O O . ASN A 1 183 ? 0.985 0.568 28.871 1.00 69.94 183 ASN A O 1
ATOM 1428 N N . ILE A 1 184 ? 2.375 -0.469 30.287 1.00 61.22 184 ILE A N 1
ATOM 1429 C CA . ILE A 1 184 ? 2.599 -1.667 29.450 1.00 61.22 184 ILE A CA 1
ATOM 1430 C C . ILE A 1 184 ? 1.289 -2.365 29.045 1.00 61.22 184 ILE A C 1
ATOM 1432 O O . ILE A 1 184 ? 1.236 -2.989 27.985 1.00 61.22 184 ILE A O 1
ATOM 1436 N N . ASN A 1 185 ? 0.227 -2.250 29.850 1.00 64.25 185 ASN A N 1
ATOM 1437 C CA . ASN A 1 185 ? -1.059 -2.888 29.556 1.00 64.25 185 ASN A CA 1
ATOM 1438 C C . ASN A 1 185 ? -1.812 -2.219 28.397 1.00 64.25 185 ASN A C 1
ATOM 1440 O O . ASN A 1 185 ? -2.792 -2.780 27.916 1.00 64.25 185 ASN A O 1
ATOM 1444 N N . ASP A 1 186 ? -1.352 -1.052 27.945 1.00 67.62 186 ASP A N 1
ATOM 1445 C CA . ASP A 1 186 ? -1.987 -0.260 26.897 1.00 67.62 186 ASP A CA 1
ATOM 1446 C C . ASP A 1 186 ? -1.067 -0.052 25.680 1.00 67.62 186 ASP A C 1
ATOM 1448 O O . ASP A 1 186 ? -1.115 0.947 24.969 1.00 67.62 186 ASP A O 1
ATOM 1452 N N . LEU A 1 187 ? -0.187 -1.027 25.453 1.00 69.75 187 LEU A N 1
ATOM 1453 C CA . LEU A 1 187 ? 0.813 -1.029 24.395 1.00 69.75 187 LEU A CA 1
ATOM 1454 C C . LEU A 1 187 ? 0.179 -0.963 22.989 1.00 69.75 187 LEU A C 1
ATOM 1456 O O . LEU A 1 187 ? -0.484 -1.905 22.547 1.00 69.75 187 LEU A O 1
ATOM 1460 N N . ALA A 1 188 ? 0.499 0.090 22.232 1.00 75.25 188 ALA A N 1
ATOM 1461 C CA . ALA A 1 188 ? 0.374 0.074 20.780 1.00 75.25 188 ALA A CA 1
ATOM 1462 C C . ALA A 1 188 ? 1.556 -0.702 20.214 1.00 75.25 188 ALA A C 1
ATOM 1464 O O . ALA A 1 188 ? 2.717 -0.387 20.486 1.00 75.25 188 ALA A O 1
ATOM 1465 N N . GLN A 1 189 ? 1.279 -1.715 19.407 1.00 80.44 189 GLN A N 1
ATOM 1466 C CA . GLN A 1 189 ? 2.335 -2.554 18.867 1.00 80.44 189 GLN A CA 1
ATOM 1467 C C . GLN A 1 189 ? 2.113 -2.809 17.394 1.00 80.44 189 GLN A C 1
ATOM 1469 O O . GLN A 1 189 ? 1.096 -3.359 16.990 1.00 80.44 189 GLN A O 1
ATOM 1474 N N . PHE A 1 190 ? 3.112 -2.448 16.609 1.00 85.44 190 PHE A N 1
ATOM 1475 C CA . PHE A 1 190 ? 3.251 -2.824 15.221 1.00 85.44 190 PHE A CA 1
ATOM 1476 C C . PHE A 1 190 ? 4.306 -3.924 15.143 1.00 85.44 190 PHE A C 1
ATOM 1478 O O . PHE A 1 190 ? 5.453 -3.733 15.547 1.00 85.44 190 PHE A O 1
ATOM 1485 N N . ARG A 1 191 ? 3.928 -5.090 14.633 1.00 87.69 191 ARG A N 1
ATOM 1486 C CA . ARG A 1 191 ? 4.829 -6.222 14.416 1.00 87.69 191 ARG A CA 1
ATOM 1487 C C . ARG A 1 191 ? 4.742 -6.674 12.977 1.00 87.69 191 ARG A C 1
ATOM 1489 O O . ARG A 1 191 ? 3.652 -6.789 12.427 1.00 87.69 191 ARG A O 1
ATOM 1496 N N . LEU A 1 192 ? 5.895 -6.958 12.391 1.00 89.56 192 LEU A N 1
ATOM 1497 C CA . LEU A 1 192 ? 6.009 -7.546 11.070 1.00 89.56 192 LEU A CA 1
ATOM 1498 C C . LEU A 1 192 ? 7.094 -8.621 11.090 1.00 89.56 192 LEU A C 1
ATOM 1500 O O . LEU A 1 192 ? 8.257 -8.326 11.364 1.00 89.56 192 LEU A O 1
ATOM 1504 N N . ASN A 1 193 ? 6.714 -9.862 10.780 1.00 91.31 193 ASN A N 1
ATOM 1505 C CA . ASN A 1 193 ? 7.656 -10.981 10.800 1.00 91.31 193 ASN A CA 1
ATOM 1506 C C . ASN A 1 193 ? 8.662 -10.887 9.659 1.00 91.31 193 ASN A C 1
ATOM 1508 O O . ASN A 1 193 ? 9.859 -10.917 9.905 1.00 91.31 193 ASN A O 1
ATOM 1512 N N . ASP A 1 194 ? 8.174 -10.785 8.425 1.00 92.06 194 ASP A N 1
ATOM 1513 C CA . ASP A 1 194 ? 9.031 -10.751 7.246 1.00 92.06 194 ASP A CA 1
ATOM 1514 C C . ASP A 1 194 ? 8.442 -9.819 6.187 1.00 92.06 194 ASP A C 1
ATOM 1516 O O . ASP A 1 194 ? 7.258 -9.905 5.842 1.00 92.06 194 ASP A O 1
ATOM 1520 N N . LEU A 1 195 ? 9.310 -8.978 5.632 1.00 95.81 195 LEU A N 1
ATOM 1521 C CA . LEU A 1 195 ? 9.123 -8.269 4.374 1.00 95.81 195 LEU A CA 1
ATOM 1522 C C . LEU A 1 195 ? 10.213 -8.733 3.417 1.00 95.81 195 LEU A C 1
ATOM 1524 O O . LEU A 1 195 ? 11.398 -8.590 3.706 1.00 95.81 195 LEU A O 1
ATOM 1528 N N . VAL A 1 196 ? 9.818 -9.280 2.275 1.00 97.19 196 VAL A N 1
ATOM 1529 C CA . VAL A 1 196 ? 10.729 -9.788 1.251 1.00 97.19 196 VAL A CA 1
ATOM 1530 C C . VAL A 1 196 ? 10.359 -9.165 -0.085 1.00 97.19 196 VAL A C 1
ATOM 1532 O O . VAL A 1 196 ? 9.200 -9.197 -0.488 1.00 97.19 196 VAL A O 1
ATOM 1535 N N . LEU A 1 197 ? 11.355 -8.626 -0.779 1.00 97.69 197 LEU A N 1
ATOM 1536 C CA . LEU A 1 197 ? 11.285 -8.236 -2.178 1.00 97.69 197 LEU A CA 1
ATOM 1537 C C . LEU A 1 197 ? 12.376 -8.992 -2.934 1.00 97.69 197 LEU A C 1
ATOM 1539 O O . LEU A 1 197 ? 13.564 -8.777 -2.705 1.00 97.69 197 LEU A O 1
ATOM 1543 N N . GLU A 1 198 ? 11.977 -9.866 -3.843 1.00 97.81 198 GLU A N 1
ATOM 1544 C CA . GLU A 1 198 ? 12.854 -10.652 -4.699 1.00 97.81 198 GLU A CA 1
ATOM 1545 C C . GLU A 1 198 ? 12.629 -10.280 -6.158 1.00 97.81 198 GLU A C 1
ATOM 1547 O O . GLU A 1 198 ? 11.512 -10.088 -6.627 1.00 97.81 198 GLU A O 1
ATOM 1552 N N . THR A 1 199 ? 13.720 -10.144 -6.893 1.00 97.38 199 THR A N 1
ATOM 1553 C CA . THR A 1 199 ? 13.713 -9.758 -8.300 1.00 97.38 199 THR A CA 1
ATOM 1554 C C . THR A 1 199 ? 14.750 -10.579 -9.048 1.00 97.38 199 THR A C 1
ATOM 1556 O O . THR A 1 199 ? 15.830 -10.872 -8.529 1.00 97.38 199 THR A O 1
ATOM 1559 N N . SER A 1 200 ? 14.431 -11.008 -10.264 1.00 96.69 200 SER A N 1
ATOM 1560 C CA . SER A 1 200 ? 15.367 -11.783 -11.082 1.00 96.69 200 SER A CA 1
ATOM 1561 C C . SER A 1 200 ? 15.132 -11.562 -12.564 1.00 96.69 200 SER A C 1
ATOM 1563 O O . SER A 1 200 ? 14.006 -11.304 -12.990 1.00 96.69 200 SER A O 1
ATOM 1565 N N . ASN A 1 201 ? 16.214 -11.670 -13.334 1.00 95.31 201 ASN A N 1
ATOM 1566 C CA . ASN A 1 201 ? 16.220 -11.543 -14.791 1.00 95.31 201 ASN A CA 1
ATOM 1567 C C . ASN A 1 201 ? 15.501 -10.285 -15.307 1.00 95.31 201 ASN A C 1
ATOM 1569 O O . ASN A 1 201 ? 14.817 -10.343 -16.326 1.00 95.31 201 ASN A O 1
ATOM 1573 N N . ILE A 1 202 ? 15.631 -9.156 -14.601 1.00 95.19 202 ILE A N 1
ATOM 1574 C CA . ILE A 1 202 ? 15.037 -7.891 -15.038 1.00 95.19 202 ILE A CA 1
ATOM 1575 C C . ILE A 1 202 ? 15.940 -7.292 -16.113 1.00 95.19 202 ILE A C 1
ATOM 1577 O O . ILE A 1 202 ? 17.065 -6.884 -15.829 1.00 95.19 202 ILE A O 1
ATOM 1581 N N . ASN A 1 203 ? 15.446 -7.245 -17.347 1.00 94.12 203 ASN A N 1
ATOM 1582 C CA . ASN A 1 203 ? 16.148 -6.667 -18.485 1.00 94.12 203 ASN A CA 1
ATOM 1583 C C . ASN A 1 203 ? 15.485 -5.347 -18.888 1.00 94.12 203 ASN A C 1
ATOM 1585 O O . ASN A 1 203 ? 14.382 -5.346 -19.440 1.00 94.12 203 ASN A O 1
ATOM 1589 N N . LEU A 1 204 ? 16.170 -4.239 -18.610 1.00 93.06 204 LEU A N 1
ATOM 1590 C CA . LEU A 1 204 ? 15.759 -2.885 -18.957 1.00 93.06 204 LEU A CA 1
ATOM 1591 C C . LEU A 1 204 ? 16.661 -2.330 -20.051 1.00 93.06 204 LEU A C 1
ATOM 1593 O O . LEU A 1 204 ? 17.883 -2.441 -19.990 1.00 93.06 204 LEU A O 1
ATOM 1597 N N . PHE A 1 205 ? 16.074 -1.672 -21.038 1.00 91.00 205 PHE A N 1
ATOM 1598 C CA . PHE A 1 205 ? 16.833 -1.036 -22.106 1.00 91.00 205 PHE A CA 1
ATOM 1599 C C . PHE A 1 205 ? 16.106 0.193 -22.633 1.00 91.00 205 PHE A C 1
ATOM 1601 O O . PHE A 1 205 ? 14.882 0.307 -22.553 1.00 91.00 205 PHE A O 1
ATOM 1608 N N . GLY A 1 206 ? 16.856 1.125 -23.200 1.00 89.12 206 GLY A N 1
ATOM 1609 C CA . GLY A 1 206 ? 16.273 2.339 -23.749 1.00 89.12 206 GLY A CA 1
ATOM 1610 C C . GLY A 1 206 ? 17.315 3.294 -24.297 1.00 89.12 206 GLY A C 1
ATOM 1611 O O . GLY A 1 206 ? 18.509 2.988 -24.339 1.00 89.12 206 GLY A O 1
ATOM 1612 N N . PHE A 1 207 ? 16.841 4.463 -24.713 1.00 87.75 207 PHE A N 1
ATOM 1613 C CA . PHE A 1 207 ? 17.681 5.567 -25.157 1.00 87.75 207 PHE A CA 1
ATOM 1614 C C . PHE A 1 207 ? 17.763 6.627 -24.058 1.00 87.75 207 PHE A C 1
ATOM 1616 O O . PHE A 1 207 ? 16.772 6.900 -23.382 1.00 87.75 207 PHE A O 1
ATOM 1623 N N . ILE A 1 208 ? 18.942 7.230 -23.893 1.00 81.00 208 ILE A N 1
ATOM 1624 C CA . ILE A 1 208 ? 19.227 8.238 -22.861 1.00 81.00 208 ILE A CA 1
ATOM 1625 C C . ILE A 1 208 ? 18.411 9.519 -23.090 1.00 81.00 208 ILE A C 1
ATOM 1627 O O . ILE A 1 208 ? 18.050 10.194 -22.131 1.00 81.00 208 ILE A O 1
ATOM 1631 N N . LYS A 1 209 ? 18.078 9.848 -24.345 1.00 74.81 209 LYS A N 1
ATOM 1632 C CA . LYS A 1 209 ? 17.166 10.954 -24.660 1.00 74.81 209 LYS A CA 1
ATOM 1633 C C . LYS A 1 209 ? 15.708 10.503 -24.513 1.00 74.81 209 LYS A C 1
ATOM 1635 O O . LYS A 1 209 ? 15.206 9.770 -25.362 1.00 74.81 209 LYS A O 1
ATOM 1640 N N . ASP A 1 210 ? 15.072 10.963 -23.434 1.00 60.25 210 ASP A N 1
ATOM 1641 C CA . ASP A 1 210 ? 13.623 11.062 -23.197 1.00 60.25 210 ASP A CA 1
ATOM 1642 C C . ASP A 1 210 ? 12.774 9.868 -23.652 1.00 60.25 210 ASP A C 1
ATOM 1644 O O . ASP A 1 210 ? 11.747 10.017 -24.321 1.00 60.25 210 ASP A O 1
ATOM 1648 N N . SER A 1 211 ? 13.187 8.658 -23.278 1.00 67.12 211 SER A N 1
ATOM 1649 C CA . SER A 1 211 ? 12.353 7.472 -23.453 1.00 67.12 211 SER A CA 1
ATOM 1650 C C . SER A 1 211 ? 12.200 6.725 -22.139 1.00 67.12 211 SER A C 1
ATOM 1652 O O . SER A 1 211 ? 13.175 6.502 -21.422 1.00 67.12 211 SER A O 1
ATOM 1654 N N . ILE A 1 212 ? 10.962 6.339 -21.822 1.00 81.31 212 ILE A N 1
ATOM 1655 C CA . ILE A 1 212 ? 10.705 5.412 -20.720 1.00 81.31 212 ILE A CA 1
ATOM 1656 C C . ILE A 1 212 ? 11.474 4.111 -21.023 1.00 81.31 212 ILE A C 1
ATOM 1658 O O . ILE A 1 212 ? 11.299 3.560 -22.118 1.00 81.31 212 ILE A O 1
ATOM 1662 N N . PRO A 1 213 ? 12.319 3.620 -20.094 1.00 87.25 213 PRO A N 1
ATOM 1663 C CA . PRO A 1 213 ? 12.989 2.334 -20.229 1.00 87.25 213 PRO A CA 1
ATOM 1664 C C . PRO A 1 213 ? 11.976 1.238 -20.537 1.00 87.25 213 PRO A C 1
ATOM 1666 O O . PRO A 1 213 ? 10.961 1.110 -19.851 1.00 87.25 213 PRO A O 1
ATOM 1669 N N . LYS A 1 214 ? 12.256 0.432 -21.557 1.00 91.00 214 LYS A N 1
ATOM 1670 C CA . LYS A 1 214 ? 11.455 -0.748 -21.854 1.00 91.00 214 LYS A CA 1
ATOM 1671 C C . LYS A 1 214 ? 11.946 -1.908 -21.010 1.00 91.00 214 LYS A C 1
ATOM 1673 O O . LYS A 1 214 ? 13.152 -2.113 -20.885 1.00 91.00 214 LYS A O 1
ATOM 1678 N N . ILE A 1 215 ? 11.005 -2.677 -20.484 1.00 92.38 215 ILE A N 1
ATOM 1679 C CA . ILE A 1 215 ? 11.272 -3.973 -19.872 1.00 92.38 215 ILE A CA 1
ATOM 1680 C C . ILE A 1 215 ? 11.010 -5.075 -20.894 1.00 92.38 215 ILE A C 1
ATOM 1682 O O . ILE A 1 215 ? 10.015 -5.024 -21.615 1.00 92.38 215 ILE A O 1
ATOM 1686 N N . ASP A 1 216 ? 11.905 -6.050 -20.994 1.00 90.31 216 ASP A N 1
ATOM 1687 C CA . ASP A 1 216 ? 11.674 -7.235 -21.825 1.00 90.31 216 ASP A CA 1
ATOM 1688 C C . ASP A 1 216 ? 11.320 -8.445 -20.969 1.00 90.31 216 ASP A C 1
ATOM 1690 O O . ASP A 1 216 ? 10.223 -8.964 -21.055 1.00 90.31 216 ASP A O 1
ATOM 1694 N N . HIS A 1 217 ? 12.207 -8.844 -20.070 1.00 94.00 217 HIS A N 1
ATOM 1695 C CA . HIS A 1 217 ? 11.946 -9.922 -19.124 1.00 94.00 217 HIS A CA 1
ATOM 1696 C C . HIS A 1 217 ? 12.080 -9.382 -17.708 1.00 94.00 217 HIS A C 1
ATOM 1698 O O . HIS A 1 217 ? 12.748 -8.366 -17.480 1.00 94.00 217 HIS A O 1
ATOM 1704 N N . GLY A 1 218 ? 11.446 -10.056 -16.758 1.00 95.69 218 GLY A N 1
ATOM 1705 C CA . GLY A 1 218 ? 11.621 -9.727 -15.356 1.00 95.69 218 GLY A CA 1
ATOM 1706 C C . GLY A 1 218 ? 10.648 -10.464 -14.466 1.00 95.69 218 GLY A C 1
ATOM 1707 O O . GLY A 1 218 ? 9.451 -10.509 -14.735 1.00 95.69 218 GLY A O 1
ATOM 1708 N N . ARG A 1 219 ? 11.161 -11.001 -13.366 1.00 97.44 219 ARG A N 1
ATOM 1709 C CA . ARG A 1 219 ? 10.340 -11.530 -12.286 1.00 97.44 219 ARG A CA 1
ATOM 1710 C C . ARG A 1 219 ? 10.485 -10.643 -11.067 1.00 97.44 219 ARG A C 1
ATOM 1712 O O . ARG A 1 219 ? 11.607 -10.309 -10.686 1.00 97.44 219 ARG A O 1
ATOM 1719 N N . GLY A 1 220 ? 9.358 -10.301 -10.462 1.00 97.50 220 GLY A N 1
ATOM 1720 C CA . GLY A 1 220 ? 9.274 -9.616 -9.183 1.00 97.50 220 GLY A CA 1
ATOM 1721 C C . GLY A 1 220 ? 8.367 -10.395 -8.242 1.00 97.50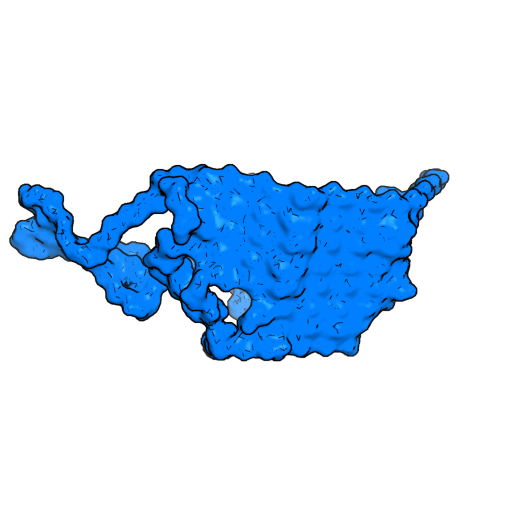 220 GLY A C 1
ATOM 1722 O O . GLY A 1 220 ? 7.288 -10.831 -8.632 1.00 97.50 220 GLY A O 1
ATOM 1723 N N . HIS A 1 221 ? 8.805 -10.563 -7.006 1.00 98.44 221 HIS A N 1
ATOM 1724 C CA . HIS A 1 221 ? 8.034 -11.158 -5.929 1.00 98.44 221 HIS A CA 1
ATOM 1725 C C . HIS A 1 221 ? 8.145 -10.262 -4.703 1.00 98.44 221 HIS A C 1
ATOM 1727 O O . HIS A 1 221 ? 9.240 -9.919 -4.270 1.00 98.44 221 HIS A O 1
ATOM 1733 N N . PHE A 1 222 ? 7.009 -9.854 -4.165 1.00 98.19 222 PHE A N 1
ATOM 1734 C CA . PHE A 1 222 ? 6.904 -9.106 -2.927 1.00 98.19 222 PHE A CA 1
ATOM 1735 C C . PHE A 1 222 ? 6.031 -9.902 -1.964 1.00 98.19 222 PHE A C 1
ATOM 1737 O O . PHE A 1 222 ? 4.915 -10.282 -2.305 1.00 98.19 222 PHE A O 1
ATOM 1744 N N . SER A 1 223 ? 6.526 -10.129 -0.753 1.00 97.62 223 SER A N 1
ATOM 1745 C CA . SER A 1 223 ? 5.808 -10.837 0.301 1.00 97.62 223 SER A CA 1
ATOM 1746 C C . SER A 1 223 ? 5.943 -10.081 1.613 1.00 97.62 223 SER A C 1
ATOM 1748 O O . SER A 1 223 ? 7.046 -9.794 2.069 1.00 97.62 223 SER A O 1
ATOM 1750 N N . LEU A 1 224 ? 4.815 -9.853 2.269 1.00 96.38 224 LEU A N 1
ATOM 1751 C CA . LEU A 1 224 ? 4.707 -9.290 3.606 1.00 96.38 224 LEU A CA 1
ATOM 1752 C C . LEU A 1 224 ? 3.888 -10.258 4.462 1.00 96.38 224 LEU A C 1
ATOM 1754 O O . LEU A 1 224 ? 2.756 -10.600 4.110 1.00 96.38 224 LEU A O 1
ATOM 1758 N N . ARG A 1 225 ? 4.473 -10.742 5.561 1.00 94.62 225 ARG A N 1
ATOM 1759 C CA . ARG A 1 225 ? 3.898 -11.814 6.389 1.00 94.62 225 ARG A CA 1
ATOM 1760 C C . ARG A 1 225 ? 3.682 -11.374 7.823 1.00 94.62 225 ARG A C 1
ATOM 1762 O O . ARG A 1 225 ? 4.578 -10.803 8.438 1.00 94.62 225 ARG A O 1
ATOM 1769 N N . ASN A 1 226 ? 2.522 -11.750 8.357 1.00 91.88 226 ASN A N 1
ATOM 1770 C CA . ASN A 1 226 ? 2.128 -11.554 9.751 1.00 91.88 226 ASN A CA 1
ATOM 1771 C C . ASN A 1 226 ? 2.358 -10.116 10.222 1.00 91.88 226 ASN A C 1
ATOM 1773 O O . ASN A 1 226 ? 3.119 -9.864 11.153 1.00 91.88 226 ASN A O 1
ATOM 1777 N N . LEU A 1 227 ? 1.704 -9.180 9.543 1.00 90.50 227 LEU A N 1
ATOM 1778 C CA . LEU A 1 227 ? 1.568 -7.828 10.048 1.00 90.50 227 LEU A CA 1
ATOM 1779 C C . LEU A 1 227 ? 0.488 -7.824 11.128 1.00 90.50 227 LEU A C 1
ATOM 1781 O O . LEU A 1 227 ? -0.665 -8.170 10.864 1.00 90.50 227 LEU A O 1
ATOM 1785 N N . GLU A 1 228 ? 0.859 -7.407 12.327 1.00 89.81 228 GLU A N 1
ATOM 1786 C CA . GLU A 1 228 ? -0.058 -7.211 13.442 1.00 89.81 228 GLU A CA 1
ATOM 1787 C C . GLU A 1 228 ? 0.043 -5.769 13.926 1.00 89.81 228 GLU A C 1
ATOM 1789 O O . GLU A 1 228 ? 1.137 -5.251 14.146 1.00 89.81 228 GLU A O 1
ATOM 1794 N N . VAL A 1 229 ? -1.109 -5.124 14.074 1.00 85.31 229 VAL A N 1
ATOM 1795 C CA . VAL A 1 229 ? -1.235 -3.793 14.659 1.00 85.31 229 VAL A CA 1
ATOM 1796 C C . VAL A 1 229 ? -2.205 -3.899 15.824 1.00 85.31 229 VAL A C 1
ATOM 1798 O O . VAL A 1 229 ? -3.409 -4.068 15.623 1.00 85.31 229 VAL A O 1
ATOM 1801 N N . ASN A 1 230 ? -1.668 -3.829 17.036 1.00 82.94 230 ASN A N 1
ATOM 1802 C CA . ASN A 1 230 ? -2.441 -3.740 18.265 1.00 82.94 230 ASN A CA 1
ATOM 1803 C C . ASN A 1 230 ? -2.762 -2.272 18.526 1.00 82.94 230 ASN A C 1
ATOM 1805 O O . ASN A 1 230 ? -1.861 -1.430 18.572 1.00 82.94 230 ASN A O 1
ATOM 1809 N N . ILE A 1 231 ? -4.045 -1.987 18.692 1.00 76.25 231 ILE A N 1
ATOM 1810 C CA . ILE A 1 231 ? -4.566 -0.669 19.022 1.00 76.25 231 ILE A CA 1
ATOM 1811 C C . ILE A 1 231 ? -4.775 -0.634 20.541 1.00 76.25 231 ILE A C 1
ATOM 1813 O O . ILE A 1 231 ? -5.494 -1.491 21.062 1.00 76.25 231 ILE A O 1
ATOM 1817 N N . PRO A 1 232 ? -4.171 0.334 21.249 1.00 72.06 232 PRO A N 1
ATOM 1818 C CA . PRO A 1 232 ? -4.381 0.555 22.674 1.00 72.06 232 PRO A CA 1
ATOM 1819 C C . PRO A 1 232 ? -5.858 0.611 23.053 1.00 72.06 232 PRO A C 1
ATOM 1821 O O . PRO A 1 232 ? -6.705 1.109 22.304 1.00 72.06 232 PRO A O 1
ATOM 1824 N N . THR A 1 233 ? -6.163 0.154 24.258 1.00 69.81 233 THR A N 1
ATOM 1825 C CA . THR A 1 233 ? -7.477 0.297 24.882 1.00 69.81 233 THR A CA 1
ATOM 1826 C C . THR A 1 233 ? -7.827 1.755 25.175 1.00 69.81 233 THR A C 1
ATOM 1828 O O . THR A 1 233 ? -8.984 2.123 24.969 1.00 69.81 233 THR A O 1
ATOM 1831 N N . SER A 1 234 ? -6.859 2.613 25.536 1.00 65.62 234 SER A N 1
ATOM 1832 C CA . SER A 1 234 ? -7.095 4.065 25.657 1.00 65.62 234 SER A CA 1
ATOM 1833 C C . SER A 1 234 ? -7.628 4.662 24.355 1.00 65.62 234 SER A C 1
ATOM 1835 O O . SER A 1 234 ? -8.613 5.395 24.375 1.00 65.62 234 SER A O 1
ATOM 1837 N N . LEU A 1 235 ? -7.056 4.275 23.211 1.00 65.94 235 LEU A N 1
ATOM 1838 C CA . LEU A 1 235 ? -7.506 4.714 21.887 1.00 65.94 235 LEU A CA 1
ATOM 1839 C C . LEU A 1 235 ? -8.792 4.011 21.435 1.00 65.94 235 LEU A C 1
ATOM 1841 O O . LEU A 1 235 ? -9.619 4.618 20.766 1.00 65.94 235 LEU A O 1
ATOM 1845 N N . SER A 1 236 ? -9.008 2.756 21.824 1.00 61.62 236 SER A N 1
ATOM 1846 C CA . SER A 1 236 ? -10.242 2.015 21.509 1.00 61.62 236 SER A CA 1
ATOM 1847 C C . SER A 1 236 ? -11.455 2.490 22.324 1.00 61.62 236 SER A C 1
ATOM 1849 O O . SER A 1 236 ? -12.594 2.169 21.982 1.00 61.62 236 SER A O 1
ATOM 1851 N N . SER A 1 237 ? -11.231 3.246 23.404 1.00 63.66 237 SER A N 1
ATOM 1852 C CA . SER A 1 237 ? -12.293 3.921 24.160 1.00 63.66 237 SER A CA 1
ATOM 1853 C C . SER A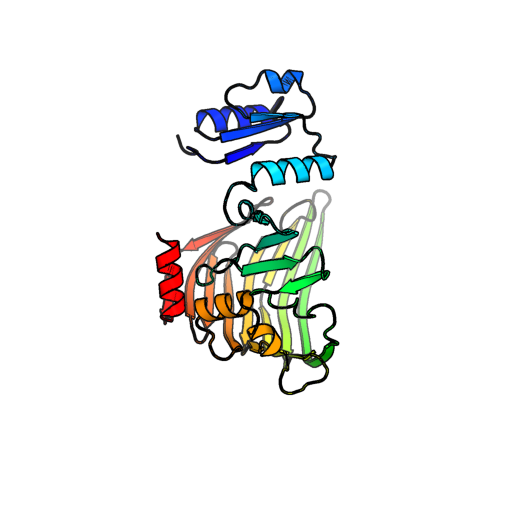 1 237 ? -12.864 5.139 23.421 1.00 63.66 237 SER A C 1
ATOM 1855 O O . SER A 1 237 ? -13.997 5.552 23.692 1.00 63.66 237 SER A O 1
ATOM 1857 N N . ASP A 1 238 ? -12.125 5.672 22.439 1.00 69.06 238 ASP A N 1
ATOM 1858 C CA . ASP A 1 238 ? -12.621 6.718 21.557 1.00 69.06 238 ASP A CA 1
ATOM 1859 C C . ASP A 1 238 ? -13.749 6.177 20.669 1.00 69.06 238 ASP A C 1
ATOM 1861 O O . ASP A 1 238 ? -13.637 5.136 20.019 1.00 69.06 238 ASP A O 1
ATOM 1865 N N . ILE A 1 239 ? -14.862 6.908 20.635 1.00 60.09 239 ILE A N 1
ATOM 1866 C CA . ILE A 1 239 ? -16.071 6.480 19.929 1.00 60.09 239 ILE A CA 1
ATOM 1867 C C . ILE A 1 239 ? -15.858 6.354 18.417 1.00 60.09 239 ILE A C 1
ATOM 1869 O O . ILE A 1 239 ? -16.487 5.493 17.801 1.00 60.09 239 ILE A O 1
ATOM 1873 N N . GLU A 1 240 ? -15.036 7.207 17.798 1.00 60.44 240 GLU A N 1
ATOM 1874 C CA . GLU A 1 240 ? -14.806 7.168 16.350 1.00 60.44 240 GLU A CA 1
ATOM 1875 C C . GLU A 1 240 ? -13.922 5.982 15.974 1.00 60.44 240 GLU A C 1
ATOM 1877 O O . GLU A 1 240 ? -14.245 5.247 15.035 1.00 60.44 240 GLU A O 1
ATOM 1882 N N . ILE A 1 241 ? -12.851 5.763 16.740 1.00 65.19 241 ILE A N 1
ATOM 1883 C CA . ILE A 1 241 ? -11.951 4.623 16.551 1.00 65.19 241 ILE A CA 1
ATOM 1884 C C . ILE A 1 241 ? -12.722 3.321 16.768 1.00 65.19 241 ILE A C 1
ATOM 1886 O O . ILE A 1 241 ? -12.697 2.447 15.903 1.00 65.19 241 ILE A O 1
ATOM 1890 N N . ASN A 1 242 ? -13.483 3.213 17.858 1.00 66.81 242 ASN A N 1
ATOM 1891 C CA . ASN A 1 242 ? -14.288 2.031 18.153 1.00 66.81 242 ASN A CA 1
ATOM 1892 C C . ASN A 1 242 ? -15.316 1.746 17.047 1.00 66.81 242 ASN A C 1
ATOM 1894 O O . ASN A 1 242 ? -15.381 0.635 16.528 1.00 66.81 242 ASN A O 1
ATOM 1898 N N . TYR A 1 243 ? -16.043 2.769 16.583 1.00 64.81 243 TYR A N 1
ATOM 1899 C CA . TYR A 1 243 ? -16.995 2.613 15.482 1.00 64.81 243 TYR A CA 1
ATOM 1900 C C . TYR A 1 243 ? -16.333 2.092 14.198 1.00 64.81 243 TYR A C 1
ATOM 1902 O O . TYR A 1 243 ? -16.881 1.218 13.520 1.00 64.81 243 TYR A O 1
ATOM 1910 N N . PHE A 1 244 ? -15.152 2.611 13.850 1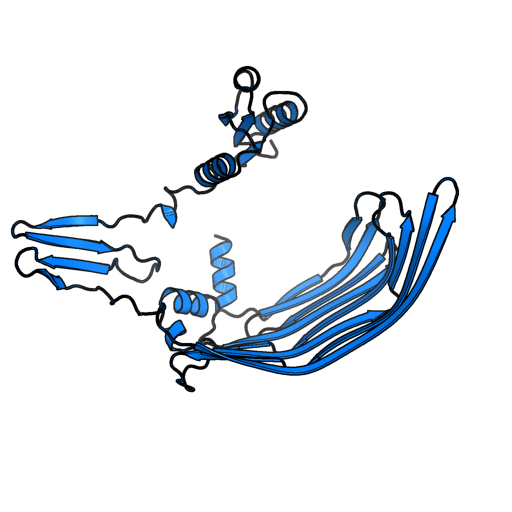.00 66.38 244 PHE A N 1
ATOM 1911 C CA . PHE A 1 244 ? -14.387 2.126 12.703 1.00 66.38 244 PHE A CA 1
ATOM 1912 C C . PHE A 1 244 ? -13.970 0.657 12.878 1.00 66.38 244 PHE A C 1
ATOM 1914 O O . PHE A 1 244 ? -14.139 -0.145 11.956 1.00 66.38 244 PHE A O 1
ATOM 1921 N N . LEU A 1 245 ? -13.495 0.286 14.070 1.00 69.56 245 LEU A N 1
ATOM 1922 C CA . LEU A 1 245 ? -13.120 -1.089 14.406 1.00 69.56 245 LEU A CA 1
ATOM 1923 C C . LEU A 1 245 ? -14.313 -2.051 14.349 1.00 69.56 245 LEU A C 1
ATOM 1925 O O . LEU A 1 245 ? -14.196 -3.124 13.750 1.00 69.56 245 LEU A O 1
ATOM 1929 N N . GLU A 1 246 ? -15.480 -1.645 14.851 1.00 70.88 246 GLU A N 1
ATOM 1930 C CA . GLU A 1 246 ? -16.729 -2.405 14.739 1.00 70.88 246 GLU A CA 1
ATOM 1931 C C . GLU A 1 246 ? -17.136 -2.634 13.278 1.00 70.88 246 GLU A C 1
ATOM 1933 O O . GLU A 1 246 ? -17.511 -3.751 12.912 1.00 70.88 246 GLU A O 1
ATOM 1938 N N . GLN A 1 247 ? -17.042 -1.614 12.409 1.00 67.38 247 GLN A N 1
ATOM 1939 C CA . GLN A 1 247 ? -17.378 -1.782 10.986 1.00 67.38 247 GLN A CA 1
ATOM 1940 C C . GLN A 1 247 ? -16.448 -2.784 10.286 1.00 67.38 247 GLN A C 1
ATOM 1942 O O . GLN A 1 247 ? -16.895 -3.536 9.417 1.00 67.38 247 GLN A O 1
ATOM 1947 N N . LEU A 1 248 ? -15.173 -2.828 10.679 1.00 66.12 248 LEU A N 1
ATOM 1948 C CA . LEU A 1 248 ? -14.208 -3.805 10.173 1.00 66.12 248 LEU A CA 1
ATOM 1949 C C . LEU A 1 248 ? -14.354 -5.195 10.820 1.00 66.12 248 LEU A C 1
ATOM 1951 O O . LEU A 1 248 ? -13.765 -6.162 10.332 1.00 66.12 248 LEU A O 1
ATOM 1955 N N . GLY A 1 249 ? -15.160 -5.322 11.881 1.00 63.56 249 GLY A N 1
ATOM 1956 C CA . GLY A 1 249 ? -15.325 -6.553 12.654 1.00 63.56 249 GLY A CA 1
ATOM 1957 C C . GLY A 1 249 ? -14.106 -6.896 13.516 1.00 63.56 249 GLY A C 1
ATOM 1958 O O . GLY A 1 249 ? -13.836 -8.075 13.747 1.00 63.56 249 GLY A O 1
ATOM 1959 N N . ILE A 1 250 ? -13.353 -5.883 13.951 1.00 69.50 250 ILE A N 1
ATOM 1960 C CA . ILE A 1 250 ? -12.162 -6.009 14.797 1.00 69.50 250 ILE A CA 1
ATOM 1961 C C . ILE A 1 250 ? -12.579 -5.746 16.246 1.00 69.50 250 ILE A C 1
ATOM 1963 O O . ILE A 1 250 ? -12.660 -4.606 16.683 1.00 69.50 250 ILE A O 1
ATOM 1967 N N . TRP A 1 251 ? -12.856 -6.812 16.996 1.00 62.56 251 TRP A N 1
ATOM 1968 C CA . TRP A 1 251 ? -13.408 -6.716 18.359 1.00 62.56 251 TRP A CA 1
ATOM 1969 C C . TRP A 1 251 ? -12.350 -6.718 19.465 1.00 62.56 251 TRP A C 1
ATOM 1971 O O . TRP A 1 251 ? -12.623 -6.325 20.590 1.00 62.56 251 TRP A O 1
ATOM 1981 N N . ASN A 1 252 ? -11.141 -7.184 19.157 1.00 67.31 252 ASN A N 1
ATOM 1982 C CA . ASN A 1 252 ? -10.041 -7.332 20.111 1.00 67.31 252 ASN A CA 1
ATOM 1983 C C . ASN A 1 252 ? -8.995 -6.210 20.006 1.00 67.31 252 ASN A C 1
ATOM 1985 O O . ASN A 1 252 ? -7.920 -6.347 20.578 1.00 67.31 252 ASN A O 1
ATOM 1989 N N . GLY A 1 253 ? -9.263 -5.160 19.220 1.00 69.88 253 GLY A N 1
ATOM 1990 C CA . GLY A 1 253 ? -8.308 -4.075 18.976 1.00 69.88 253 GLY A CA 1
ATOM 1991 C C . GLY A 1 253 ? -7.081 -4.483 18.154 1.00 69.88 253 GLY A C 1
ATOM 1992 O O . GLY A 1 253 ? -6.155 -3.692 18.027 1.00 69.88 253 GLY A O 1
ATOM 1993 N N . VAL A 1 254 ? -7.045 -5.693 17.577 1.00 79.12 254 VAL A N 1
ATOM 1994 C CA . VAL A 1 254 ? -5.887 -6.168 16.808 1.00 79.12 254 VAL A CA 1
ATOM 1995 C C . VAL A 1 254 ? -6.228 -6.323 15.334 1.00 79.12 254 VAL A C 1
ATOM 1997 O O . VAL A 1 254 ? -6.949 -7.237 14.925 1.00 79.12 254 VAL A O 1
ATOM 2000 N N . LEU A 1 255 ? -5.632 -5.471 14.507 1.00 82.12 255 LEU A N 1
ATOM 2001 C CA . LEU A 1 255 ? -5.650 -5.625 13.061 1.00 82.12 255 LEU A CA 1
ATOM 2002 C C . LEU A 1 255 ? -4.541 -6.596 12.650 1.00 82.12 255 LEU A C 1
ATOM 2004 O O . LEU A 1 255 ? -3.358 -6.312 12.823 1.00 82.12 255 LEU A O 1
ATOM 2008 N N . LYS A 1 256 ? -4.920 -7.736 12.067 1.00 87.94 256 LYS A N 1
ATOM 2009 C CA . LYS A 1 256 ? -3.964 -8.720 11.538 1.00 87.94 256 LYS A CA 1
ATOM 2010 C C . LYS A 1 256 ? -4.073 -8.843 10.028 1.00 87.94 256 LYS A C 1
ATOM 2012 O O . LYS A 1 256 ? -5.158 -9.074 9.494 1.00 87.94 256 LYS A O 1
ATOM 2017 N N . ILE A 1 257 ? -2.934 -8.796 9.351 1.00 91.19 257 ILE A N 1
ATOM 2018 C CA . ILE A 1 257 ? -2.775 -9.188 7.954 1.00 91.19 257 ILE A CA 1
ATOM 2019 C C . ILE A 1 257 ? -1.786 -10.350 7.926 1.00 91.19 257 ILE A C 1
ATOM 2021 O O . ILE A 1 257 ? -0.612 -10.201 8.250 1.00 91.19 257 ILE A O 1
ATOM 2025 N N . ARG A 1 258 ? -2.272 -11.539 7.564 1.00 94.06 258 ARG A N 1
ATOM 2026 C CA . ARG A 1 258 ? -1.459 -12.763 7.559 1.00 94.06 258 ARG A CA 1
ATOM 2027 C C . ARG A 1 258 ? -0.474 -12.766 6.399 1.00 94.06 258 ARG A C 1
ATOM 2029 O O . ARG A 1 258 ? 0.680 -13.142 6.577 1.00 94.06 258 ARG A O 1
ATOM 2036 N N . LEU A 1 259 ? -0.936 -12.351 5.223 1.00 96.31 259 LEU A N 1
ATOM 2037 C CA . LEU A 1 259 ? -0.140 -12.369 4.005 1.00 96.31 259 LEU A CA 1
ATOM 2038 C C . LEU A 1 259 ? -0.595 -11.268 3.048 1.00 96.31 259 LEU A C 1
ATOM 2040 O O . LEU A 1 259 ? -1.786 -11.152 2.762 1.00 96.31 259 LEU A O 1
ATOM 2044 N N . ILE A 1 260 ? 0.365 -10.517 2.521 1.00 97.12 260 ILE A N 1
ATOM 2045 C CA . ILE A 1 260 ? 0.251 -9.805 1.249 1.00 97.12 260 ILE A CA 1
ATOM 2046 C C . ILE A 1 260 ? 1.354 -10.368 0.368 1.00 97.12 260 ILE A C 1
ATOM 2048 O O . ILE A 1 260 ? 2.529 -10.217 0.684 1.00 97.12 260 ILE A O 1
ATOM 2052 N N . ASP A 1 261 ? 0.970 -11.033 -0.708 1.00 98.00 261 ASP A N 1
ATOM 2053 C CA . ASP A 1 261 ? 1.870 -11.654 -1.667 1.00 98.00 261 ASP A CA 1
ATOM 2054 C C . ASP A 1 261 ? 1.523 -11.123 -3.056 1.00 98.00 261 ASP A C 1
ATOM 2056 O O . ASP A 1 261 ? 0.359 -11.131 -3.467 1.00 98.00 261 ASP A O 1
ATOM 2060 N N . PHE A 1 262 ? 2.527 -10.605 -3.744 1.00 98.06 262 PHE A N 1
ATOM 2061 C CA . PHE A 1 262 ? 2.428 -10.071 -5.089 1.00 98.06 262 PHE A CA 1
ATOM 2062 C C . PHE A 1 262 ? 3.547 -10.679 -5.920 1.00 98.06 262 PHE A C 1
ATOM 2064 O O . PHE A 1 262 ? 4.725 -10.508 -5.615 1.00 98.06 262 PHE A O 1
ATOM 2071 N N . GLU A 1 263 ? 3.182 -11.357 -6.992 1.00 98.12 263 GLU A N 1
ATOM 2072 C CA . GLU A 1 263 ? 4.111 -11.942 -7.938 1.00 98.12 263 GLU A CA 1
ATOM 2073 C C . GLU A 1 263 ? 3.782 -11.432 -9.338 1.00 98.12 263 GLU A C 1
ATOM 2075 O O . GLU A 1 263 ? 2.630 -11.449 -9.775 1.00 98.12 263 GLU A O 1
ATOM 2080 N N . ILE A 1 264 ? 4.811 -10.987 -10.047 1.00 97.19 264 ILE A N 1
ATOM 2081 C CA . ILE A 1 264 ? 4.743 -10.627 -11.456 1.00 97.19 264 ILE A CA 1
ATOM 2082 C C . ILE A 1 264 ? 5.867 -11.339 -12.197 1.00 97.19 264 ILE A C 1
ATOM 2084 O O . ILE A 1 264 ? 7.027 -11.313 -11.781 1.00 97.19 264 ILE A O 1
ATOM 2088 N N . ASN A 1 265 ? 5.525 -11.980 -13.306 1.00 97.38 265 ASN A N 1
ATOM 2089 C CA . ASN A 1 265 ? 6.463 -12.722 -14.134 1.00 97.38 265 ASN A CA 1
ATOM 2090 C C . ASN A 1 265 ? 6.291 -12.277 -15.587 1.00 97.38 265 ASN A C 1
ATOM 2092 O O . ASN A 1 265 ? 5.400 -12.743 -16.290 1.00 97.38 265 ASN A O 1
ATOM 2096 N N . LEU A 1 266 ? 7.120 -11.336 -16.033 1.00 96.69 266 LEU A N 1
ATOM 2097 C CA . LEU A 1 266 ? 7.150 -10.878 -17.418 1.00 96.69 266 LEU A CA 1
ATOM 2098 C C . LEU A 1 266 ? 7.934 -11.883 -18.262 1.00 96.69 266 LEU A C 1
ATOM 2100 O O . LEU A 1 266 ? 9.149 -12.033 -18.111 1.00 96.69 266 LEU A O 1
ATOM 2104 N N . LEU A 1 267 ? 7.205 -12.560 -19.146 1.00 94.19 267 LEU A N 1
ATOM 2105 C CA . LEU A 1 267 ? 7.714 -13.563 -20.078 1.00 94.19 267 LEU A CA 1
ATOM 2106 C C . LEU A 1 267 ? 8.321 -12.928 -21.334 1.00 94.19 267 LEU A C 1
ATOM 2108 O O . LEU A 1 267 ? 9.079 -13.579 -22.037 1.00 94.19 267 LEU A O 1
ATOM 2112 N N . SER A 1 268 ? 7.931 -11.693 -21.655 1.00 93.50 268 SER A N 1
ATOM 2113 C CA . SER A 1 268 ? 8.471 -10.891 -22.756 1.00 93.50 268 SER A CA 1
ATOM 2114 C C . SER A 1 268 ? 8.063 -9.426 -22.595 1.00 93.50 268 SER A C 1
ATOM 2116 O O . SER A 1 268 ? 7.207 -9.093 -21.771 1.00 93.50 268 SER A O 1
ATOM 2118 N N . SER A 1 269 ? 8.583 -8.545 -23.457 1.00 91.69 269 SER A N 1
ATOM 2119 C CA . SER A 1 269 ? 8.207 -7.121 -23.479 1.00 91.69 269 SER A CA 1
ATOM 2120 C C . SER A 1 269 ? 6.709 -6.832 -23.660 1.00 91.69 269 SER A C 1
ATOM 2122 O O . SER A 1 269 ? 6.291 -5.674 -23.537 1.00 91.69 269 SER A O 1
ATOM 2124 N N . ARG A 1 270 ? 5.898 -7.853 -23.969 1.00 93.69 270 ARG A N 1
ATOM 2125 C CA . ARG A 1 270 ? 4.456 -7.735 -24.210 1.00 93.69 270 ARG A CA 1
ATOM 2126 C C . ARG A 1 270 ? 3.583 -8.635 -23.360 1.00 93.69 270 ARG A C 1
ATOM 2128 O O . ARG A 1 270 ? 2.385 -8.385 -23.344 1.00 93.69 270 ARG A O 1
ATOM 2135 N N . LEU A 1 271 ? 4.121 -9.666 -22.720 1.00 95.69 271 LEU A N 1
ATOM 2136 C CA . LEU A 1 271 ? 3.328 -10.691 -22.043 1.00 95.69 271 LEU A CA 1
ATOM 2137 C C . LEU A 1 271 ? 3.935 -11.032 -20.692 1.00 95.69 271 LEU A C 1
ATOM 2139 O O . LEU A 1 271 ? 5.155 -11.082 -20.538 1.00 95.69 271 LEU A O 1
ATOM 2143 N N . GLY A 1 272 ? 3.071 -11.326 -19.736 1.00 96.50 272 GLY A N 1
ATOM 2144 C CA . GLY A 1 272 ? 3.459 -11.832 -18.438 1.00 96.50 272 GLY A CA 1
ATOM 2145 C C . GLY A 1 272 ? 2.273 -12.376 -17.672 1.00 96.50 272 GLY A C 1
ATOM 2146 O O . GLY A 1 272 ? 1.144 -12.365 -18.148 1.00 96.50 272 GLY A O 1
ATOM 2147 N N . GLU A 1 273 ? 2.557 -12.799 -16.458 1.00 97.31 273 GLU A N 1
ATOM 2148 C CA . GLU A 1 273 ? 1.597 -13.352 -15.518 1.00 97.31 273 GLU A CA 1
ATOM 2149 C C . GLU A 1 273 ? 1.624 -12.513 -14.246 1.00 97.31 273 GLU A C 1
ATOM 2151 O O . GLU A 1 273 ? 2.662 -11.953 -13.865 1.00 97.31 273 GLU A O 1
ATOM 2156 N N . ILE A 1 274 ? 0.482 -12.438 -13.576 1.00 97.25 274 ILE A N 1
ATOM 2157 C CA . ILE A 1 274 ? 0.340 -11.751 -12.303 1.00 97.25 274 ILE A CA 1
ATOM 2158 C C . ILE A 1 274 ? -0.431 -12.627 -11.324 1.00 97.25 274 ILE A C 1
ATOM 2160 O O . ILE A 1 274 ? -1.472 -13.204 -11.644 1.00 97.25 274 ILE A O 1
ATOM 2164 N N . ARG A 1 275 ? 0.084 -12.709 -10.100 1.00 98.25 275 ARG A N 1
ATOM 2165 C CA . ARG A 1 275 ? -0.575 -13.391 -8.992 1.00 98.25 275 ARG A CA 1
ATOM 2166 C C . ARG A 1 275 ? -0.557 -12.491 -7.775 1.00 98.25 275 ARG A C 1
ATOM 2168 O O . ARG A 1 275 ? 0.473 -11.941 -7.403 1.00 98.25 275 ARG A O 1
ATOM 2175 N N . VAL A 1 276 ? -1.715 -12.324 -7.153 1.00 98.00 276 VAL A N 1
ATOM 2176 C CA . VAL A 1 276 ? -1.865 -11.561 -5.915 1.00 98.00 276 VAL A CA 1
ATOM 2177 C C . VAL A 1 276 ? -2.609 -12.422 -4.913 1.00 98.00 276 VAL A C 1
ATOM 2179 O O . VAL A 1 276 ? -3.621 -13.051 -5.237 1.00 98.00 276 VAL A O 1
ATOM 2182 N N . ARG A 1 277 ? -2.123 -12.457 -3.677 1.00 97.88 277 ARG A N 1
ATOM 2183 C CA . ARG A 1 277 ? -2.807 -13.071 -2.540 1.00 97.88 277 ARG A CA 1
ATOM 2184 C C . ARG A 1 277 ? -2.790 -12.096 -1.378 1.00 97.88 277 ARG A C 1
ATOM 2186 O O . ARG A 1 277 ? -1.737 -11.706 -0.894 1.00 97.88 277 ARG A O 1
ATOM 2193 N N . ILE A 1 278 ? -3.969 -11.737 -0.898 1.00 96.81 278 ILE A N 1
ATOM 2194 C CA . ILE A 1 278 ? -4.149 -10.984 0.338 1.00 96.81 278 ILE A CA 1
ATOM 2195 C C . ILE A 1 278 ? -4.957 -11.870 1.275 1.00 96.81 278 ILE A C 1
ATOM 2197 O O . ILE A 1 278 ? -6.037 -12.355 0.926 1.00 96.81 278 ILE A O 1
ATOM 2201 N N . GLN A 1 279 ? -4.423 -12.111 2.463 1.00 95.19 279 GLN A N 1
ATOM 2202 C CA . GLN A 1 279 ? -5.065 -12.921 3.486 1.00 95.19 279 GLN A CA 1
ATOM 2203 C C . GLN A 1 279 ? -5.106 -12.147 4.795 1.00 95.19 279 GLN A C 1
ATOM 2205 O O . GLN A 1 279 ? -4.080 -11.872 5.417 1.00 95.19 279 GLN A O 1
ATOM 2210 N N . THR A 1 280 ? -6.315 -11.856 5.250 1.00 91.50 280 THR A N 1
ATOM 2211 C CA . THR A 1 280 ? -6.598 -11.362 6.595 1.00 91.50 280 THR A CA 1
ATOM 2212 C C . THR A 1 280 ? -7.578 -12.325 7.281 1.00 91.50 280 THR A C 1
ATOM 2214 O O . THR A 1 280 ? -8.145 -13.210 6.632 1.00 91.50 280 THR A O 1
ATOM 2217 N N . PRO A 1 281 ? -7.796 -12.218 8.601 1.00 86.75 281 PRO A N 1
ATOM 2218 C CA . PRO A 1 281 ? -8.834 -12.988 9.287 1.00 86.75 281 PRO A CA 1
ATOM 2219 C C . PRO A 1 281 ? -10.259 -12.695 8.798 1.00 86.75 281 PRO A C 1
ATOM 2221 O O . PRO A 1 281 ? -11.137 -13.535 8.962 1.00 86.75 281 PRO A O 1
ATOM 2224 N N . PHE A 1 282 ? -10.490 -11.517 8.216 1.00 84.25 282 PHE A N 1
ATOM 2225 C CA . PHE A 1 282 ? -11.818 -11.022 7.848 1.00 84.25 282 PHE A CA 1
ATOM 2226 C C . PHE A 1 282 ? -12.063 -10.973 6.334 1.00 84.25 282 PHE A C 1
ATOM 2228 O O . PHE A 1 282 ? -13.203 -10.795 5.905 1.00 84.25 282 PHE A O 1
ATOM 2235 N N . LEU A 1 283 ? -11.017 -11.120 5.521 1.00 89.31 283 LEU A N 1
ATOM 2236 C CA . LEU A 1 283 ? -11.085 -11.013 4.072 1.00 89.31 283 LEU A CA 1
ATOM 2237 C C . LEU A 1 283 ? -9.936 -11.793 3.435 1.00 89.31 283 LEU A C 1
ATOM 2239 O O . LEU A 1 283 ? -8.779 -11.647 3.827 1.00 89.31 283 LEU A O 1
ATOM 2243 N N . SER A 1 284 ? -10.235 -12.567 2.396 1.00 93.81 284 SER A N 1
ATOM 2244 C CA . SER A 1 284 ? -9.195 -13.064 1.501 1.00 93.81 284 SER A CA 1
ATOM 2245 C C . SER A 1 284 ? -9.497 -12.705 0.056 1.00 93.81 284 SER A C 1
ATOM 2247 O O . SER A 1 284 ? -10.611 -12.904 -0.428 1.00 93.81 284 SER A O 1
ATOM 2249 N N . ILE A 1 285 ? -8.483 -12.159 -0.612 1.00 96.00 285 ILE A N 1
ATOM 2250 C CA . ILE A 1 285 ? -8.501 -11.798 -2.024 1.00 96.00 285 ILE A CA 1
ATOM 2251 C C . ILE A 1 285 ? -7.404 -12.602 -2.710 1.00 96.00 285 ILE A C 1
ATOM 2253 O O . ILE A 1 285 ? -6.260 -12.638 -2.258 1.00 96.00 285 ILE A O 1
ATOM 2257 N N . SER A 1 286 ? -7.754 -13.231 -3.820 1.00 96.88 286 SER A N 1
ATOM 2258 C CA . SER A 1 286 ? -6.807 -13.853 -4.735 1.00 96.88 286 SER A CA 1
ATOM 2259 C C . SER A 1 286 ? -7.068 -13.335 -6.137 1.00 96.88 286 SER A C 1
ATOM 2261 O O . SER A 1 286 ? -8.220 -13.252 -6.557 1.00 96.88 286 SER A O 1
ATOM 2263 N N . LEU A 1 287 ? -6.001 -12.957 -6.826 1.00 97.38 287 LEU A N 1
ATOM 2264 C CA . LEU A 1 287 ? -6.006 -12.598 -8.232 1.00 97.38 287 LEU A CA 1
ATOM 2265 C C . LEU A 1 287 ? -4.997 -13.504 -8.921 1.00 97.38 287 LEU A C 1
ATOM 2267 O O . LEU A 1 287 ? -3.859 -13.584 -8.468 1.00 97.38 287 LEU A O 1
ATOM 2271 N N . ASP A 1 288 ? -5.417 -14.172 -9.983 1.00 97.69 288 ASP A N 1
ATOM 2272 C CA . ASP A 1 288 ? -4.534 -14.898 -10.893 1.00 97.69 288 ASP A CA 1
ATOM 2273 C C . ASP A 1 288 ? -4.920 -14.505 -12.314 1.00 97.69 288 ASP A C 1
ATOM 2275 O O . ASP A 1 288 ? -6.107 -14.476 -12.641 1.00 97.69 288 ASP A O 1
ATOM 2279 N N . GLY A 1 289 ? -3.947 -14.180 -13.154 1.00 96.69 289 GLY A N 1
ATOM 2280 C CA . GLY A 1 289 ? -4.235 -13.875 -14.545 1.00 96.69 289 GLY A CA 1
ATOM 2281 C C . GLY A 1 289 ? -3.008 -13.537 -15.362 1.00 96.69 289 GLY A C 1
ATOM 2282 O O . GLY A 1 289 ? -1.901 -13.395 -14.840 1.00 96.69 289 GLY A O 1
ATOM 2283 N N . ASP A 1 290 ? -3.256 -13.334 -16.645 1.00 97.25 290 ASP A N 1
ATOM 2284 C CA . ASP A 1 290 ? -2.252 -12.896 -17.593 1.00 97.25 290 ASP A CA 1
ATOM 2285 C C . ASP A 1 290 ? -2.290 -11.378 -17.737 1.00 97.25 290 ASP A C 1
ATOM 2287 O O . ASP A 1 290 ? -3.316 -10.709 -17.570 1.00 97.25 290 ASP A O 1
ATOM 2291 N N . ILE A 1 291 ? -1.147 -10.807 -18.080 1.00 95.75 291 ILE A N 1
ATOM 2292 C CA . ILE A 1 291 ? -1.008 -9.397 -18.395 1.00 95.75 291 ILE A CA 1
ATOM 2293 C C . ILE A 1 291 ? -0.347 -9.232 -19.750 1.00 95.75 291 ILE A C 1
ATOM 2295 O O . ILE A 1 291 ? 0.585 -9.939 -20.126 1.00 95.75 291 ILE A O 1
ATOM 2299 N N . SER A 1 292 ? -0.813 -8.226 -20.474 1.00 95.44 292 SER A N 1
ATOM 2300 C CA . SER A 1 292 ? -0.162 -7.736 -21.676 1.00 95.44 292 SER A CA 1
ATOM 2301 C C . SER A 1 292 ? 0.367 -6.325 -21.456 1.00 95.44 292 SER A C 1
ATOM 2303 O O . SER A 1 292 ? -0.302 -5.484 -20.850 1.00 95.44 292 SER A O 1
ATOM 2305 N N . LEU A 1 293 ? 1.583 -6.072 -21.934 1.00 92.88 293 LEU A N 1
ATOM 2306 C CA . LEU A 1 293 ? 2.273 -4.791 -21.843 1.00 92.88 293 LEU A CA 1
ATOM 2307 C C . LEU A 1 293 ? 2.340 -4.130 -23.222 1.00 92.88 293 LEU A C 1
ATOM 2309 O O . LEU A 1 293 ? 2.866 -4.689 -24.183 1.00 92.88 293 LEU A O 1
ATOM 2313 N N . ALA A 1 294 ? 1.867 -2.893 -23.306 1.00 91.50 294 ALA A N 1
ATOM 2314 C CA . ALA A 1 294 ? 2.102 -2.016 -24.442 1.00 91.50 294 ALA A CA 1
ATOM 2315 C C . ALA A 1 294 ? 3.064 -0.909 -24.010 1.00 91.50 294 ALA A C 1
ATOM 2317 O O . ALA A 1 294 ? 2.666 0.005 -23.292 1.00 91.50 294 ALA A O 1
ATOM 2318 N N . GLN A 1 295 ? 4.325 -1.000 -24.438 1.00 89.38 295 GLN A N 1
ATOM 2319 C CA . GLN A 1 295 ? 5.387 -0.064 -24.061 1.00 89.38 295 GLN A CA 1
ATOM 2320 C C . GLN A 1 295 ? 5.793 0.802 -25.253 1.00 89.38 295 GLN A C 1
ATOM 2322 O O . GLN A 1 295 ? 6.296 0.299 -26.263 1.00 89.38 295 GLN A O 1
ATOM 2327 N N . ASN A 1 296 ? 5.601 2.113 -25.140 1.00 83.12 296 ASN A N 1
ATOM 2328 C CA . ASN A 1 296 ? 6.096 3.091 -26.104 1.00 83.12 296 ASN A CA 1
ATOM 2329 C C . ASN A 1 296 ? 7.047 4.087 -25.414 1.00 83.12 296 ASN A C 1
ATOM 2331 O O . ASN A 1 296 ? 7.291 3.993 -24.216 1.00 83.12 296 ASN A O 1
ATOM 2335 N N . SER A 1 297 ? 7.629 5.022 -26.166 1.00 75.31 297 SER A N 1
ATOM 2336 C CA . SER A 1 297 ? 8.613 5.967 -25.617 1.00 75.31 297 SER A CA 1
ATOM 2337 C C . SER A 1 297 ? 8.040 6.954 -24.590 1.00 75.31 297 SER A C 1
ATOM 2339 O O . SER A 1 297 ? 8.812 7.518 -23.823 1.00 75.31 297 SER A O 1
ATOM 2341 N N . LYS A 1 298 ? 6.714 7.155 -24.554 1.00 79.12 298 LYS A N 1
ATOM 2342 C CA . LYS A 1 298 ? 6.027 8.160 -23.722 1.00 79.12 298 LYS A CA 1
ATOM 2343 C C . LYS A 1 298 ? 5.090 7.576 -22.662 1.00 79.12 298 LYS A C 1
ATOM 2345 O O . LYS A 1 298 ? 4.739 8.275 -21.721 1.00 79.12 298 LYS A O 1
ATOM 2350 N N . ASN A 1 299 ? 4.618 6.347 -22.838 1.00 80.00 299 ASN A N 1
ATOM 2351 C CA . ASN A 1 299 ? 3.644 5.701 -21.972 1.00 80.00 299 ASN A CA 1
ATOM 2352 C C . ASN A 1 299 ? 3.763 4.172 -22.053 1.00 80.00 299 ASN A C 1
ATOM 2354 O O . ASN A 1 299 ? 4.020 3.603 -23.119 1.00 80.00 299 ASN A O 1
ATOM 2358 N N . SER A 1 300 ? 3.475 3.522 -20.932 1.00 85.12 300 SER A N 1
ATOM 2359 C CA . SER A 1 300 ? 3.368 2.075 -20.812 1.00 85.12 300 SER A CA 1
ATOM 2360 C C . SER A 1 300 ? 1.988 1.727 -20.269 1.00 85.12 300 SER A C 1
ATOM 2362 O O . SER A 1 300 ? 1.551 2.281 -19.263 1.00 85.12 300 SER A O 1
ATOM 2364 N N . LYS A 1 301 ? 1.283 0.812 -20.934 1.00 90.88 301 LYS A N 1
ATOM 2365 C CA . LYS A 1 301 ? -0.039 0.341 -20.511 1.00 90.88 301 LYS A CA 1
ATOM 2366 C C . LYS A 1 301 ? 0.019 -1.142 -20.184 1.00 90.88 301 LYS A C 1
ATOM 2368 O O . LYS A 1 301 ? 0.554 -1.921 -20.967 1.00 90.88 301 LYS A O 1
ATOM 2373 N N . ILE A 1 302 ? -0.581 -1.514 -19.058 1.00 91.88 302 ILE A N 1
ATOM 2374 C CA . ILE A 1 302 ? -0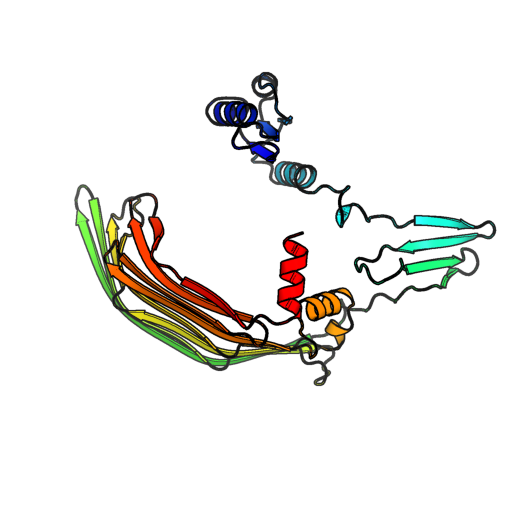.799 -2.904 -18.660 1.00 91.88 302 ILE A CA 1
ATOM 2375 C C . ILE A 1 302 ? -2.275 -3.223 -18.889 1.00 91.88 302 ILE A C 1
ATOM 2377 O O . ILE A 1 302 ? -3.152 -2.440 -18.517 1.00 91.88 302 ILE A O 1
ATOM 2381 N N . MET A 1 303 ? -2.552 -4.348 -19.536 1.00 95.12 303 MET A N 1
ATOM 2382 C CA . MET A 1 303 ? -3.902 -4.857 -19.749 1.00 95.12 303 MET A CA 1
ATOM 2383 C C . MET A 1 303 ? -3.995 -6.276 -19.211 1.00 95.12 303 MET A C 1
ATOM 2385 O O . MET A 1 303 ? -3.213 -7.134 -19.604 1.00 95.12 303 MET A O 1
ATOM 2389 N N . PHE A 1 304 ? -4.975 -6.501 -18.348 1.00 94.69 304 PHE A N 1
ATOM 2390 C CA . PHE A 1 304 ? -5.280 -7.799 -17.766 1.00 94.69 304 PHE A CA 1
ATOM 2391 C C . PHE A 1 304 ? -6.040 -8.661 -18.776 1.00 94.69 304 PHE A C 1
ATOM 2393 O O . PHE A 1 304 ? -6.964 -8.181 -19.438 1.00 94.69 304 PHE A O 1
ATOM 2400 N N . GLN A 1 305 ? -5.635 -9.917 -18.903 1.00 92.50 305 GLN A N 1
ATOM 2401 C CA . GLN A 1 305 ? -6.244 -10.928 -19.757 1.00 92.50 305 GLN A CA 1
ATOM 2402 C C . GLN A 1 305 ? -6.490 -12.179 -18.914 1.00 92.50 305 GLN A C 1
ATOM 2404 O O . GLN A 1 305 ? -5.706 -12.483 -18.021 1.00 92.50 305 GLN A O 1
ATOM 2409 N N . GLN A 1 306 ? -7.612 -12.865 -19.152 1.00 93.00 306 GLN A N 1
ATOM 2410 C CA . GLN A 1 306 ? -7.948 -14.122 -18.458 1.00 93.00 306 GLN A CA 1
ATOM 2411 C C . GLN A 1 306 ? -7.745 -14.045 -16.931 1.00 93.00 306 GLN A C 1
ATOM 2413 O O . GLN A 1 306 ? -7.208 -14.952 -16.307 1.00 93.00 306 GLN A O 1
ATOM 2418 N N . THR A 1 307 ? -8.114 -12.907 -16.336 1.00 94.94 307 THR A N 1
ATOM 2419 C CA . THR A 1 307 ? -7.833 -12.621 -14.929 1.00 94.94 307 THR A CA 1
ATOM 2420 C C . THR A 1 307 ? -9.029 -12.964 -14.061 1.00 94.94 307 THR A C 1
ATOM 2422 O O . THR A 1 307 ? -10.093 -12.356 -14.181 1.00 94.94 307 THR A O 1
ATOM 2425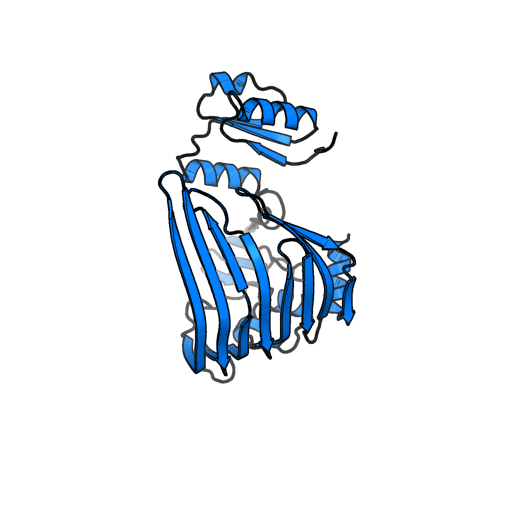 N N . ASP A 1 308 ? -8.815 -13.894 -13.142 1.00 95.62 308 ASP A N 1
ATOM 2426 C CA . ASP A 1 308 ? -9.766 -14.283 -12.119 1.00 95.62 308 ASP A CA 1
ATOM 2427 C C . ASP A 1 308 ? -9.486 -13.511 -10.833 1.00 95.62 308 ASP A C 1
ATOM 2429 O O . ASP A 1 308 ? -8.405 -13.614 -10.253 1.00 95.62 308 ASP A O 1
ATOM 2433 N N . VAL A 1 309 ? -10.495 -12.799 -10.330 1.00 95.81 309 VAL A N 1
ATOM 2434 C CA . VAL A 1 309 ? -10.468 -12.210 -8.987 1.00 95.81 309 VAL A CA 1
ATOM 2435 C C . VAL A 1 309 ? -11.455 -12.961 -8.105 1.00 95.81 309 VAL A C 1
ATOM 2437 O O . VAL A 1 309 ? -12.660 -12.966 -8.347 1.00 95.81 309 VAL A O 1
ATOM 2440 N N . LYS A 1 310 ? -10.946 -13.600 -7.054 1.00 95.00 310 LYS A N 1
ATOM 2441 C CA . LYS A 1 310 ? -11.731 -14.357 -6.076 1.00 95.00 310 LYS A CA 1
ATOM 2442 C C . LYS A 1 310 ? -11.615 -13.685 -4.718 1.00 95.00 310 LYS A C 1
ATOM 2444 O O . LYS A 1 310 ? -10.529 -13.614 -4.147 1.00 95.00 310 LYS A O 1
ATOM 2449 N N . ILE A 1 311 ? -12.753 -13.243 -4.192 1.00 92.81 311 ILE A N 1
ATOM 2450 C CA . ILE A 1 311 ? -12.865 -12.637 -2.866 1.00 92.81 311 ILE A CA 1
ATOM 2451 C C . ILE A 1 311 ? -13.648 -13.603 -1.974 1.00 92.81 311 ILE A C 1
ATOM 2453 O O . ILE A 1 311 ? -14.877 -13.623 -1.999 1.00 92.81 311 ILE A O 1
ATOM 2457 N N . LYS A 1 312 ? -12.942 -14.474 -1.247 1.00 88.56 312 LYS A N 1
ATOM 2458 C CA . LYS A 1 312 ? -13.543 -15.435 -0.310 1.00 88.56 312 LYS A CA 1
ATOM 2459 C C . LYS A 1 312 ? -12.500 -16.010 0.663 1.00 88.56 312 LYS A C 1
ATOM 2461 O O . LYS A 1 312 ? -11.424 -16.388 0.207 1.00 88.56 312 LYS A O 1
ATOM 2466 N N . PRO A 1 313 ? -12.825 -16.168 1.961 1.00 88.00 313 PRO A N 1
ATOM 2467 C CA . PRO A 1 313 ? -14.075 -15.764 2.609 1.00 88.00 313 PRO A CA 1
ATOM 2468 C C . PRO A 1 313 ? -14.150 -14.245 2.847 1.00 88.00 313 PRO A C 1
ATOM 2470 O O . PRO A 1 313 ? -13.132 -13.553 2.853 1.00 88.00 313 PRO A O 1
ATOM 2473 N N . ILE A 1 314 ? -15.370 -13.743 3.051 1.00 86.81 314 ILE A N 1
ATOM 2474 C CA . ILE A 1 314 ? -15.657 -12.371 3.489 1.00 86.81 314 ILE A CA 1
ATOM 2475 C C . ILE A 1 314 ? -16.372 -12.477 4.835 1.00 86.81 314 ILE A C 1
ATOM 2477 O O . ILE A 1 314 ? -17.355 -13.211 4.950 1.00 86.81 314 ILE A O 1
ATOM 2481 N N . SER A 1 315 ? -15.887 -11.773 5.857 1.00 85.88 315 SER A N 1
ATOM 2482 C CA . SER A 1 315 ? -16.559 -11.732 7.157 1.00 85.88 315 SER A CA 1
ATOM 2483 C C . SER A 1 315 ? -17.919 -11.032 7.060 1.00 85.88 315 SER A C 1
ATOM 2485 O O . SER A 1 315 ? -18.158 -10.196 6.185 1.00 85.88 315 SER A O 1
ATOM 2487 N N . LEU A 1 316 ? -18.824 -11.332 7.995 1.00 82.69 316 LEU A N 1
ATOM 2488 C CA . LEU A 1 316 ? -20.146 -10.696 8.051 1.00 82.69 316 LEU A CA 1
ATOM 2489 C C . LEU A 1 316 ? -20.067 -9.163 8.144 1.00 82.69 316 LEU A C 1
ATOM 2491 O O . LEU A 1 316 ? -20.878 -8.477 7.516 1.00 82.69 316 LEU A O 1
ATOM 2495 N N . GLY A 1 317 ? -19.091 -8.632 8.891 1.00 79.12 317 GLY A N 1
ATOM 2496 C CA . GLY A 1 317 ? -18.862 -7.190 9.030 1.00 79.12 317 GLY A CA 1
ATOM 2497 C C . GLY A 1 317 ? -18.539 -6.539 7.686 1.00 79.12 317 GLY A C 1
ATOM 2498 O O . GLY A 1 317 ? -19.285 -5.677 7.217 1.00 79.12 317 GLY A O 1
ATOM 2499 N N . VAL A 1 318 ? -17.516 -7.055 6.997 1.00 79.94 318 VAL A N 1
ATOM 2500 C CA . VAL A 1 318 ? -17.102 -6.568 5.671 1.00 79.94 318 VAL A CA 1
ATOM 2501 C C . VAL A 1 318 ? -18.238 -6.711 4.652 1.00 79.94 318 VAL A C 1
ATOM 2503 O O . VAL A 1 318 ? -18.539 -5.769 3.922 1.00 79.94 318 VAL A O 1
ATOM 2506 N N . GLY A 1 319 ? -18.947 -7.843 4.642 1.00 81.88 319 GLY A N 1
ATOM 2507 C CA . GLY A 1 319 ? -20.086 -8.049 3.742 1.00 81.88 319 GLY A CA 1
ATOM 2508 C C . GLY A 1 319 ? -21.248 -7.079 3.994 1.00 81.88 319 GLY A C 1
ATOM 2509 O O . GLY A 1 319 ? -21.949 -6.672 3.069 1.00 81.88 319 GLY A O 1
ATOM 2510 N N . THR A 1 320 ? -21.469 -6.668 5.243 1.00 81.00 320 THR A N 1
ATOM 2511 C CA . THR A 1 320 ? -22.489 -5.666 5.588 1.00 81.00 320 THR A CA 1
ATOM 2512 C C . THR A 1 320 ? -22.071 -4.265 5.151 1.00 81.00 320 THR A C 1
ATOM 2514 O O . THR A 1 320 ? -22.911 -3.513 4.659 1.00 81.00 320 THR A O 1
ATOM 2517 N N . MET A 1 321 ? -20.785 -3.933 5.272 1.00 76.06 321 MET A N 1
ATOM 2518 C CA . MET A 1 321 ? -20.226 -2.674 4.781 1.00 76.06 321 MET A CA 1
ATOM 2519 C C . MET A 1 321 ? -20.356 -2.554 3.256 1.00 76.06 321 MET A C 1
ATOM 2521 O O . MET A 1 321 ? -20.863 -1.541 2.778 1.00 76.06 321 MET A O 1
ATOM 2525 N N . ILE A 1 322 ? -19.994 -3.602 2.505 1.00 79.81 322 ILE A N 1
ATOM 2526 C CA . ILE A 1 322 ? -20.126 -3.634 1.037 1.00 79.81 322 ILE A CA 1
ATOM 2527 C C . ILE A 1 322 ? -21.587 -3.401 0.623 1.00 79.81 322 ILE A C 1
ATOM 2529 O O . ILE A 1 322 ? -21.870 -2.498 -0.156 1.00 79.81 322 ILE A O 1
ATOM 2533 N N . ARG A 1 323 ? -22.541 -4.120 1.231 1.00 79.38 323 ARG A N 1
ATOM 2534 C CA . ARG A 1 323 ? -23.978 -3.962 0.929 1.00 79.38 323 ARG A CA 1
ATOM 2535 C C . ARG A 1 323 ? -24.545 -2.583 1.262 1.00 79.38 323 ARG A C 1
ATOM 2537 O O . ARG A 1 323 ? -25.522 -2.166 0.652 1.00 79.38 323 ARG A O 1
ATOM 2544 N N . LYS A 1 324 ? -23.998 -1.896 2.270 1.00 77.06 324 LYS A N 1
ATOM 2545 C CA . LYS A 1 324 ? -24.378 -0.507 2.575 1.00 77.06 324 LYS A CA 1
ATOM 2546 C C . LYS A 1 324 ? -23.831 0.465 1.533 1.00 77.06 324 LYS A C 1
ATOM 2548 O O . LYS A 1 324 ? -24.497 1.452 1.268 1.00 77.06 324 LYS A O 1
ATOM 2553 N N . TRP A 1 325 ? -22.639 0.207 0.996 1.00 72.31 325 TRP A N 1
ATOM 2554 C CA . TRP A 1 325 ? -22.015 1.038 -0.036 1.00 72.31 325 TRP A CA 1
ATOM 2555 C C . TRP A 1 325 ? -22.697 0.902 -1.404 1.00 72.31 325 TRP A C 1
ATOM 2557 O O . TRP A 1 325 ? -22.742 1.867 -2.157 1.00 72.31 325 TRP A O 1
ATOM 2567 N N . GLU A 1 326 ? -23.257 -0.270 -1.710 1.00 72.69 326 GLU A N 1
ATOM 2568 C CA . GLU A 1 326 ? -24.011 -0.521 -2.950 1.00 72.69 326 GLU A CA 1
ATOM 2569 C C . GLU A 1 326 ? -25.416 0.116 -2.985 1.00 72.69 326 GLU A C 1
ATOM 2571 O O . GLU A 1 326 ? -26.040 0.134 -4.046 1.00 72.69 326 GLU A O 1
ATOM 2576 N N . LYS A 1 327 ? -25.929 0.611 -1.850 1.00 63.03 327 LYS A N 1
ATOM 2577 C CA . LYS A 1 327 ? -27.233 1.289 -1.743 1.00 63.03 327 LYS A CA 1
ATOM 2578 C C . LYS A 1 327 ? -27.101 2.799 -1.893 1.00 63.03 327 LYS A C 1
ATOM 2580 O O . LYS A 1 327 ? -27.993 3.380 -2.547 1.00 63.03 327 LYS A O 1
#